Protein AF-A0A7C6HXI4-F1 (afdb_monomer_lite)

Sequence (244 aa):
MDKKDKKKSEYQKKTDNLLIALGIAALIIIPYISFKFAYTSDIYLLTFSQIAGRFGEQNRLIVWGISLLTFFGIVVMYVNALLKNKSKLLKVLLGLMVFLYLVTILVPFLPSFVRRISDIHNYSAYLAVVVTIVYLIIFIGSFYKYDKNLFWKAFVSLLLVIVIMVFLYLKWGTSSIWQAVFATVICIYLYFTMLLVIRSPYTDPEKTMRELIEQKEEHERKRKEYEAKTKEYYYKKKEEKEKK

Structure (mmCIF, N/CA/C/O backbone):
data_AF-A0A7C6HXI4-F1
#
_entry.id   AF-A0A7C6HXI4-F1
#
loop_
_atom_site.group_PDB
_atom_site.id
_atom_site.type_symbol
_atom_site.label_atom_id
_atom_site.label_alt_id
_atom_site.label_comp_id
_atom_site.label_asym_id
_atom_site.label_entity_id
_atom_site.label_seq_id
_atom_site.pdbx_PDB_ins_code
_atom_site.Cartn_x
_atom_site.Cartn_y
_atom_site.Cartn_z
_atom_site.occupancy
_atom_site.B_iso_or_equiv
_atom_site.auth_seq_id
_atom_site.auth_comp_id
_atom_site.auth_asym_id
_atom_site.auth_atom_id
_atom_site.pdbx_PDB_model_num
ATOM 1 N N . MET A 1 1 ? -42.237 -16.661 4.445 1.00 39.97 1 MET A N 1
ATOM 2 C CA . MET A 1 1 ? -40.848 -16.451 4.915 1.00 39.97 1 MET A CA 1
ATOM 3 C C . MET A 1 1 ? -40.383 -15.111 4.374 1.00 39.97 1 MET A C 1
ATOM 5 O O . MET A 1 1 ? -39.908 -15.033 3.251 1.00 39.97 1 MET A O 1
ATOM 9 N N . ASP A 1 2 ? -40.649 -14.051 5.129 1.00 38.28 2 ASP A N 1
ATOM 10 C CA . ASP A 1 2 ? -40.461 -12.672 4.683 1.00 38.28 2 ASP A CA 1
ATOM 11 C C . ASP A 1 2 ? -39.011 -12.244 4.961 1.00 38.28 2 ASP A C 1
ATOM 13 O O . ASP A 1 2 ? -38.627 -11.983 6.106 1.00 38.28 2 ASP A O 1
ATOM 17 N N . LYS A 1 3 ? -38.164 -12.268 3.923 1.00 45.25 3 LYS A N 1
ATOM 18 C CA . LYS A 1 3 ? -36.822 -11.674 3.968 1.00 45.25 3 LYS A CA 1
ATOM 19 C C . LYS A 1 3 ? -37.006 -10.157 3.982 1.00 45.25 3 LYS A C 1
ATOM 21 O O . LYS A 1 3 ? -36.881 -9.503 2.957 1.00 45.25 3 LYS A O 1
ATOM 26 N N . LYS A 1 4 ? -37.290 -9.600 5.162 1.00 45.66 4 LYS A N 1
ATOM 27 C CA . LYS A 1 4 ? -37.112 -8.168 5.410 1.00 45.66 4 LYS A CA 1
ATOM 28 C C . LYS A 1 4 ? -35.680 -7.813 5.030 1.00 45.66 4 LYS A C 1
ATOM 30 O O . LYS A 1 4 ? -34.743 -8.213 5.725 1.00 45.66 4 LYS A O 1
ATOM 35 N N . ASP A 1 5 ? -35.531 -7.057 3.948 1.00 47.25 5 ASP A N 1
ATOM 36 C CA . ASP A 1 5 ? -34.320 -6.319 3.623 1.00 47.25 5 ASP A CA 1
ATOM 37 C C . ASP A 1 5 ? -33.968 -5.444 4.828 1.00 47.25 5 ASP A C 1
ATOM 39 O O . ASP A 1 5 ? -34.474 -4.333 5.006 1.00 47.25 5 ASP A O 1
ATOM 43 N N . LYS A 1 6 ? -33.120 -5.966 5.723 1.00 56.28 6 LYS A N 1
ATOM 44 C CA . LYS A 1 6 ? -32.490 -5.154 6.760 1.00 56.28 6 LYS A CA 1
ATOM 45 C C . LYS A 1 6 ? -31.687 -4.094 6.021 1.00 56.28 6 LYS A C 1
ATOM 47 O O . LYS A 1 6 ? -30.624 -4.379 5.473 1.00 56.28 6 LYS A O 1
ATOM 52 N N . LYS A 1 7 ? -32.225 -2.875 5.981 1.00 66.88 7 LYS A N 1
ATOM 53 C CA . LYS A 1 7 ? -31.556 -1.692 5.445 1.00 66.88 7 LYS A CA 1
ATOM 54 C C . LYS A 1 7 ? -30.162 -1.628 6.073 1.00 66.88 7 LYS A C 1
ATOM 56 O O . LYS A 1 7 ? -30.047 -1.415 7.277 1.00 66.88 7 LYS A O 1
ATOM 61 N N . LYS A 1 8 ? -29.124 -1.874 5.263 1.00 76.50 8 LYS A N 1
ATOM 62 C CA . LYS A 1 8 ? -27.722 -1.826 5.707 1.00 76.50 8 LYS A CA 1
ATOM 63 C C . LYS A 1 8 ? -27.459 -0.507 6.429 1.00 76.50 8 LYS A C 1
ATOM 65 O O . LYS A 1 8 ? -27.918 0.543 5.956 1.00 76.50 8 LYS A O 1
ATOM 70 N N . SER A 1 9 ? -26.715 -0.566 7.532 1.00 86.94 9 SER A N 1
ATOM 71 C CA . SER A 1 9 ? -26.298 0.637 8.252 1.00 86.94 9 SER A CA 1
ATOM 72 C C . SER A 1 9 ? -25.443 1.534 7.350 1.00 86.94 9 SER A C 1
ATOM 74 O O . SER A 1 9 ? -24.860 1.085 6.357 1.00 86.94 9 SER A O 1
ATOM 76 N N . GLU A 1 10 ? -25.370 2.826 7.669 1.00 89.00 10 GLU A N 1
ATOM 77 C CA . GLU A 1 10 ? -24.534 3.764 6.911 1.00 89.00 10 GLU A CA 1
ATOM 78 C C . GLU A 1 10 ? -23.054 3.345 6.931 1.00 89.00 10 GLU A C 1
ATOM 80 O O . GLU A 1 10 ? -22.378 3.398 5.903 1.00 89.00 10 GLU A O 1
ATOM 85 N N . TYR A 1 11 ? -22.573 2.857 8.076 1.00 88.50 11 TYR A N 1
ATOM 86 C CA . TYR A 1 11 ? -21.204 2.372 8.254 1.00 88.50 11 TYR A CA 1
ATOM 87 C C . TYR A 1 11 ? -20.910 1.160 7.377 1.00 88.50 11 TYR A C 1
ATOM 89 O O . TYR A 1 11 ? -19.879 1.125 6.706 1.00 88.50 11 TYR A O 1
ATOM 97 N N . GLN A 1 12 ? -21.844 0.211 7.299 1.00 88.88 12 GLN A N 1
ATOM 98 C CA . GLN A 1 12 ? -21.697 -0.953 6.437 1.00 88.88 12 GLN A CA 1
ATOM 99 C C . GLN A 1 12 ? -21.657 -0.561 4.954 1.00 88.88 12 GLN A C 1
ATOM 101 O O . GLN A 1 12 ? -20.820 -1.068 4.212 1.00 88.88 12 GLN A O 1
ATOM 106 N N . LYS A 1 13 ? -22.481 0.406 4.522 1.00 90.44 13 LYS A N 1
ATOM 107 C CA . LYS A 1 13 ? -22.416 0.942 3.149 1.00 90.44 13 LYS A CA 1
ATOM 108 C C . LYS A 1 13 ? -21.077 1.618 2.852 1.00 90.44 13 LYS A C 1
ATOM 110 O O . LYS A 1 13 ? -20.531 1.431 1.768 1.00 90.44 13 LYS A O 1
ATOM 115 N N . LYS A 1 14 ? -20.537 2.399 3.795 1.00 91.00 14 LYS A N 1
ATOM 116 C CA . LYS A 1 14 ? -19.218 3.037 3.643 1.00 91.00 14 LYS A CA 1
ATOM 117 C C . LYS A 1 14 ? -18.103 1.998 3.531 1.00 91.00 14 LYS A C 1
ATOM 119 O O . LYS A 1 14 ? -17.234 2.152 2.676 1.00 91.00 14 LYS A O 1
ATOM 124 N N . THR A 1 15 ? -18.157 0.935 4.332 1.00 91.12 15 THR A N 1
ATOM 125 C CA . THR A 1 15 ? -17.239 -0.204 4.211 1.00 91.12 15 THR A CA 1
ATOM 126 C C . THR A 1 15 ? -17.359 -0.863 2.842 1.00 91.12 15 THR A C 1
ATOM 128 O O . THR A 1 15 ? -16.355 -0.968 2.146 1.00 91.12 15 THR A O 1
ATOM 131 N N . ASP A 1 16 ? -18.566 -1.227 2.406 1.00 91.94 16 ASP A N 1
ATOM 132 C CA . ASP A 1 16 ? -18.787 -1.861 1.099 1.00 91.94 16 ASP A CA 1
ATOM 133 C C . ASP A 1 16 ? -18.243 -0.995 -0.053 1.00 91.94 16 ASP A C 1
ATOM 135 O O . ASP A 1 16 ? -17.517 -1.488 -0.917 1.00 91.94 16 ASP A O 1
ATOM 139 N N . ASN A 1 17 ? -18.514 0.313 -0.029 1.00 94.25 17 ASN A N 1
ATOM 140 C CA . ASN A 1 17 ? -18.013 1.253 -1.032 1.00 94.25 17 ASN A CA 1
ATOM 141 C C . ASN A 1 17 ? -16.480 1.333 -1.042 1.00 94.25 17 ASN A C 1
ATOM 143 O O . ASN A 1 17 ? -15.879 1.361 -2.116 1.00 94.25 17 ASN A O 1
ATOM 147 N N . LEU A 1 18 ? -15.840 1.342 0.134 1.00 93.75 18 LEU A N 1
ATOM 148 C CA . LEU A 1 18 ? -14.382 1.306 0.240 1.00 93.75 18 LEU A CA 1
ATOM 149 C C . LEU A 1 18 ? -13.819 0.015 -0.373 1.00 93.75 18 LEU A C 1
ATOM 151 O O . LEU A 1 18 ? -12.856 0.072 -1.135 1.00 93.75 18 LEU A O 1
ATOM 155 N N . LEU A 1 19 ? -14.430 -1.139 -0.093 1.00 95.25 19 LEU A N 1
ATOM 156 C CA . LEU A 1 19 ? -13.990 -2.427 -0.641 1.00 95.25 19 LEU A CA 1
ATOM 157 C C . LEU A 1 19 ? -14.150 -2.507 -2.157 1.00 95.25 19 LEU A C 1
ATOM 159 O O . LEU A 1 19 ? -13.283 -3.072 -2.826 1.00 95.25 19 LEU A O 1
ATOM 163 N N . ILE A 1 20 ? -15.224 -1.934 -2.700 1.00 96.62 20 ILE A N 1
ATOM 164 C CA . ILE A 1 20 ? -15.437 -1.843 -4.148 1.00 96.62 20 ILE A CA 1
ATOM 165 C C . ILE A 1 20 ? -14.384 -0.925 -4.772 1.00 96.62 20 ILE A C 1
ATOM 167 O O . ILE A 1 20 ? -13.728 -1.321 -5.733 1.00 96.62 20 ILE A O 1
ATOM 171 N N . ALA A 1 21 ? -14.164 0.264 -4.205 1.00 97.06 21 ALA A N 1
ATOM 172 C CA . ALA A 1 21 ? -13.176 1.214 -4.712 1.00 97.06 21 ALA A CA 1
ATOM 173 C C . ALA A 1 21 ? -11.755 0.628 -4.699 1.00 97.06 21 ALA A C 1
ATOM 175 O O . ALA A 1 21 ? -11.038 0.716 -5.696 1.00 97.06 21 ALA A O 1
ATOM 176 N N . LEU A 1 22 ? -11.364 -0.031 -3.603 1.00 97.50 22 LEU A N 1
ATOM 177 C CA . LEU A 1 22 ? -10.070 -0.708 -3.494 1.00 97.50 22 LEU A CA 1
ATOM 178 C C . LEU A 1 22 ? -9.970 -1.914 -4.435 1.00 97.50 22 LEU A C 1
ATOM 180 O O . LEU A 1 22 ? -8.907 -2.144 -5.005 1.00 97.50 22 LEU A O 1
ATOM 184 N N . GLY A 1 23 ? -11.065 -2.646 -4.653 1.00 97.19 23 GLY A N 1
ATOM 185 C CA . GLY A 1 23 ? -11.110 -3.742 -5.621 1.00 97.19 23 GLY A CA 1
ATOM 186 C C . GLY A 1 23 ? -10.888 -3.256 -7.051 1.00 97.19 23 GLY A C 1
ATOM 187 O O . GLY A 1 23 ? -10.033 -3.790 -7.754 1.00 97.19 23 GLY A O 1
ATOM 188 N N . ILE A 1 24 ? -11.584 -2.191 -7.459 1.00 97.75 24 ILE A N 1
ATOM 189 C CA . ILE A 1 24 ? -11.395 -1.543 -8.767 1.00 97.75 24 ILE A CA 1
ATOM 190 C C . ILE A 1 24 ? -9.956 -1.029 -8.905 1.00 97.75 24 ILE A C 1
ATOM 192 O O . ILE A 1 24 ? -9.322 -1.230 -9.942 1.00 97.75 24 ILE A O 1
ATOM 196 N N . ALA A 1 25 ? -9.413 -0.404 -7.858 1.00 97.00 25 ALA A N 1
ATOM 197 C CA . ALA A 1 25 ? -8.042 0.085 -7.872 1.00 97.00 25 ALA A CA 1
ATOM 198 C C . ALA A 1 25 ? -7.022 -1.050 -8.070 1.00 97.00 25 ALA A C 1
ATOM 200 O O . ALA A 1 25 ? -6.149 -0.940 -8.932 1.00 97.00 25 ALA A O 1
ATOM 201 N N . ALA A 1 26 ? -7.157 -2.147 -7.319 1.00 97.25 26 ALA A N 1
ATOM 202 C CA . ALA A 1 26 ? -6.231 -3.278 -7.345 1.00 97.25 26 ALA A CA 1
ATOM 203 C C . ALA A 1 26 ? -6.318 -4.118 -8.625 1.00 97.25 26 ALA A C 1
ATOM 205 O O . ALA A 1 26 ? -5.293 -4.585 -9.115 1.00 97.25 26 ALA A O 1
ATOM 206 N N . LEU A 1 27 ? -7.531 -4.336 -9.142 1.00 97.25 27 LEU A N 1
ATOM 207 C CA . LEU A 1 27 ? -7.787 -5.272 -10.242 1.00 97.25 27 LEU A CA 1
ATOM 208 C C . LEU A 1 27 ? -7.814 -4.598 -11.615 1.00 97.25 27 LEU A C 1
ATOM 210 O O . LEU A 1 27 ? -7.575 -5.268 -12.615 1.00 97.25 27 LEU A O 1
ATOM 214 N N . ILE A 1 28 ? -8.110 -3.296 -11.674 1.00 97.00 28 ILE A N 1
ATOM 215 C CA . ILE A 1 28 ? -8.313 -2.580 -12.939 1.00 97.00 28 ILE A CA 1
ATOM 216 C C . ILE A 1 28 ? -7.336 -1.416 -13.056 1.00 97.00 28 ILE A C 1
ATOM 218 O O . ILE A 1 28 ? -6.500 -1.419 -13.955 1.00 97.00 28 ILE A O 1
ATOM 222 N N . ILE A 1 29 ? -7.408 -0.432 -12.151 1.00 96.56 29 ILE A N 1
ATOM 223 C CA . ILE A 1 29 ? -6.689 0.840 -12.327 1.00 96.56 29 ILE A CA 1
ATOM 224 C C . ILE A 1 29 ? -5.177 0.627 -12.290 1.00 96.56 29 ILE A C 1
ATOM 226 O O . ILE A 1 29 ? -4.507 0.972 -13.259 1.00 96.56 29 ILE A O 1
ATOM 230 N N . ILE A 1 30 ? -4.639 0.060 -11.203 1.00 96.69 30 ILE A N 1
ATOM 231 C CA . ILE A 1 30 ? -3.190 -0.114 -11.019 1.00 96.69 30 ILE A CA 1
ATOM 232 C C . ILE A 1 30 ? -2.594 -1.034 -12.091 1.00 96.69 30 ILE A C 1
ATOM 234 O O . ILE A 1 30 ? -1.586 -0.640 -12.686 1.00 96.69 30 ILE A O 1
ATOM 238 N N . PRO A 1 31 ? -3.194 -2.197 -12.412 1.00 97.06 31 PRO A N 1
ATOM 239 C CA . PRO A 1 31 ? -2.714 -3.023 -13.515 1.00 97.06 31 PRO A CA 1
ATOM 240 C C . PRO A 1 31 ? -2.728 -2.265 -14.844 1.00 97.06 31 PRO A C 1
ATOM 242 O O . PRO A 1 31 ? -1.704 -2.209 -15.524 1.00 97.06 31 PRO A O 1
ATOM 245 N N . TYR A 1 32 ? -3.836 -1.598 -15.184 1.00 96.88 32 TYR A N 1
ATOM 246 C CA . TYR A 1 32 ? -3.954 -0.843 -16.432 1.00 96.88 32 TYR A CA 1
ATOM 247 C C . TYR A 1 32 ? -2.873 0.233 -16.559 1.00 96.88 32 T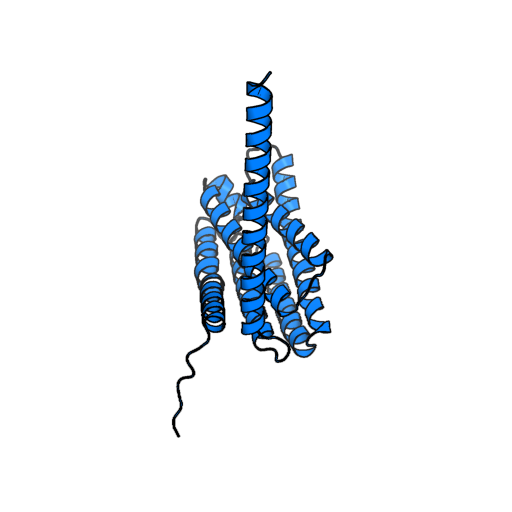YR A C 1
ATOM 249 O O . TYR A 1 32 ? -2.157 0.257 -17.560 1.00 96.88 32 TYR A O 1
ATOM 257 N N . ILE A 1 33 ? -2.703 1.097 -15.551 1.00 95.69 33 ILE A N 1
ATOM 258 C CA . ILE A 1 33 ? -1.690 2.160 -15.616 1.00 95.69 33 ILE A CA 1
ATOM 259 C C . ILE A 1 33 ? -0.266 1.591 -15.618 1.00 95.69 33 ILE A C 1
ATOM 261 O O . ILE A 1 33 ? 0.593 2.152 -16.291 1.00 95.69 33 ILE A O 1
ATOM 265 N N . SER A 1 34 ? -0.021 0.468 -14.932 1.00 96.50 34 SER A N 1
ATOM 266 C CA . SER A 1 34 ? 1.298 -0.176 -14.878 1.00 96.50 34 SER A CA 1
ATOM 267 C C . SER A 1 34 ? 1.687 -0.771 -16.229 1.00 96.50 34 SER A C 1
ATOM 269 O O . SER A 1 34 ? 2.752 -0.460 -16.756 1.00 96.50 34 SER A O 1
ATOM 271 N N . PHE A 1 35 ? 0.811 -1.578 -16.832 1.00 96.44 35 PHE A N 1
ATOM 272 C CA . PHE A 1 35 ? 1.080 -2.176 -18.140 1.00 96.44 35 PHE A CA 1
ATOM 273 C C . PHE A 1 35 ? 1.095 -1.124 -19.247 1.00 96.44 35 PHE A C 1
ATOM 275 O O . PHE A 1 35 ? 2.006 -1.126 -20.070 1.00 96.44 35 PHE A O 1
ATOM 282 N N . LYS A 1 36 ? 0.164 -0.161 -19.232 1.00 94.94 36 LYS A N 1
ATOM 283 C CA . LYS A 1 36 ? 0.187 0.964 -20.178 1.00 94.94 36 LYS A CA 1
ATOM 284 C C . LYS A 1 36 ? 1.493 1.755 -20.086 1.00 94.94 36 LYS A C 1
ATOM 286 O O . LYS A 1 36 ? 1.964 2.270 -21.096 1.00 94.94 36 LYS A O 1
ATOM 291 N N . PHE A 1 37 ? 2.066 1.895 -18.890 1.00 93.75 37 PHE A N 1
ATOM 292 C CA . PHE A 1 37 ? 3.362 2.542 -18.725 1.00 93.75 37 PHE A CA 1
ATOM 293 C C . PHE A 1 37 ? 4.506 1.678 -19.262 1.00 93.75 37 PHE A C 1
ATOM 295 O O . PHE A 1 37 ? 5.303 2.187 -20.047 1.00 93.75 37 PHE A O 1
ATOM 302 N N . ALA A 1 38 ? 4.519 0.377 -18.949 1.00 93.62 38 ALA A N 1
ATOM 303 C CA . ALA A 1 38 ? 5.505 -0.574 -19.466 1.00 93.62 38 ALA A CA 1
ATOM 304 C C . ALA A 1 38 ? 5.585 -0.557 -20.998 1.00 93.62 38 ALA A C 1
ATOM 306 O O . ALA A 1 38 ? 6.662 -0.351 -21.551 1.00 93.62 38 ALA A O 1
ATOM 307 N N . TYR A 1 39 ? 4.440 -0.664 -21.680 1.00 92.81 39 TYR A N 1
ATOM 308 C CA . TYR A 1 39 ? 4.352 -0.711 -23.146 1.00 92.81 39 TYR A CA 1
ATOM 309 C C . TYR A 1 39 ? 4.745 0.591 -23.864 1.00 92.81 39 TYR A C 1
ATOM 311 O O . TYR A 1 39 ? 4.691 0.651 -25.088 1.00 92.81 39 TYR A O 1
ATOM 319 N N . THR A 1 40 ? 5.158 1.635 -23.138 1.00 89.88 40 THR A N 1
ATOM 320 C CA . THR A 1 40 ? 5.701 2.861 -23.752 1.00 89.88 40 THR A CA 1
ATOM 321 C C . THR A 1 40 ? 7.075 2.612 -24.397 1.00 89.88 40 THR A C 1
ATOM 323 O O . THR A 1 40 ? 7.519 3.407 -25.218 1.00 89.88 40 THR A O 1
ATOM 326 N N . SER A 1 41 ? 7.763 1.521 -24.042 1.00 89.19 41 SER A N 1
ATOM 327 C CA . SER A 1 41 ? 9.076 1.167 -24.597 1.00 89.19 41 SER A CA 1
ATOM 328 C C . SER A 1 41 ? 9.293 -0.353 -24.622 1.00 89.19 41 SER A C 1
ATOM 330 O O . SER A 1 41 ? 8.355 -1.112 -24.382 1.00 89.19 41 SER A O 1
ATOM 332 N N . ASP A 1 42 ? 10.529 -0.801 -24.871 1.00 89.25 42 ASP A N 1
ATOM 333 C CA . ASP A 1 42 ? 10.900 -2.208 -24.710 1.00 89.25 42 ASP A CA 1
ATOM 334 C C . ASP A 1 42 ? 10.695 -2.668 -23.256 1.00 89.25 42 ASP A C 1
ATOM 336 O O . ASP A 1 42 ? 11.430 -2.285 -22.334 1.00 89.25 42 ASP A O 1
ATOM 340 N N . ILE A 1 43 ? 9.678 -3.514 -23.079 1.00 92.88 43 ILE A N 1
ATOM 341 C CA . ILE A 1 43 ? 9.204 -3.960 -21.772 1.00 92.88 43 ILE A CA 1
ATOM 342 C C . ILE A 1 43 ? 10.216 -4.836 -21.023 1.00 92.88 43 ILE A C 1
ATOM 344 O O . ILE A 1 43 ? 10.120 -4.968 -19.801 1.00 92.88 43 ILE A O 1
ATOM 348 N N . TYR A 1 44 ? 11.171 -5.441 -21.735 1.00 93.44 44 TYR A N 1
ATOM 349 C CA . TYR A 1 44 ? 12.143 -6.384 -21.180 1.00 93.44 44 TYR A CA 1
ATOM 350 C C . TYR A 1 44 ? 13.486 -5.731 -20.859 1.00 93.44 44 TYR A C 1
ATOM 352 O O . TYR A 1 44 ? 14.245 -6.282 -20.065 1.00 93.44 44 TYR A O 1
ATOM 360 N N . LEU A 1 45 ? 13.780 -4.567 -21.446 1.00 88.88 45 LEU A N 1
ATOM 361 C CA . LEU A 1 45 ? 15.090 -3.921 -21.324 1.00 88.88 45 LEU A CA 1
ATOM 362 C C . LEU A 1 45 ? 15.100 -2.710 -20.393 1.00 88.88 45 LEU A C 1
ATOM 364 O O . LEU A 1 45 ? 16.100 -2.476 -19.716 1.00 88.88 45 LEU A O 1
ATOM 368 N N . LEU A 1 46 ? 14.025 -1.915 -20.375 1.00 90.75 46 LEU A N 1
ATOM 369 C CA . LEU A 1 46 ? 14.010 -0.637 -19.660 1.00 90.75 46 LEU A CA 1
ATOM 370 C C . LEU A 1 46 ? 13.151 -0.691 -18.408 1.00 90.75 46 LEU A C 1
ATOM 372 O O . LEU A 1 46 ? 12.074 -1.280 -18.414 1.00 90.75 46 LEU A O 1
ATOM 376 N N . THR A 1 47 ? 13.604 -0.015 -17.354 1.00 91.81 47 THR A N 1
ATOM 377 C CA . THR A 1 47 ? 12.825 0.209 -16.130 1.00 91.81 47 THR A CA 1
ATOM 378 C C . THR A 1 47 ? 11.856 1.385 -16.306 1.00 91.81 47 THR A C 1
ATOM 380 O O . THR A 1 47 ? 12.084 2.287 -17.107 1.00 91.81 47 THR A O 1
ATOM 383 N N . PHE A 1 48 ? 10.809 1.463 -15.490 1.00 92.62 48 PHE A N 1
ATOM 384 C CA . PHE A 1 48 ? 9.891 2.602 -15.385 1.00 92.62 48 PHE A CA 1
ATOM 385 C C . PHE A 1 48 ? 10.603 3.942 -15.177 1.00 92.62 48 PHE A C 1
ATOM 387 O O . PHE A 1 48 ? 10.241 4.939 -15.799 1.00 92.62 48 PHE A O 1
ATOM 394 N N . SER A 1 49 ? 11.644 3.977 -14.342 1.00 89.56 49 SER A N 1
ATOM 395 C CA . SER A 1 49 ? 12.412 5.204 -14.118 1.00 89.56 49 SER A CA 1
ATOM 396 C C . SER A 1 49 ? 13.263 5.580 -15.332 1.00 89.56 49 SER A C 1
ATOM 398 O O . SER A 1 49 ? 13.424 6.764 -15.610 1.00 89.56 49 SER A O 1
ATOM 400 N N . GLN A 1 50 ? 13.788 4.592 -16.066 1.00 88.88 50 GLN A N 1
ATOM 401 C CA . GLN A 1 50 ? 14.501 4.822 -17.326 1.00 88.88 50 GLN A CA 1
ATOM 402 C C . GLN A 1 50 ? 13.551 5.279 -18.435 1.00 88.88 50 GLN A C 1
ATOM 404 O O . GLN A 1 50 ? 13.918 6.161 -19.204 1.00 88.88 50 GLN A O 1
ATOM 409 N N . ILE A 1 51 ? 12.335 4.729 -18.496 1.00 90.31 51 ILE A N 1
ATOM 410 C CA . ILE A 1 51 ? 11.291 5.172 -19.427 1.00 90.31 51 ILE A CA 1
ATOM 411 C C . ILE A 1 51 ? 10.969 6.645 -19.171 1.00 90.31 51 ILE A C 1
ATOM 413 O O . ILE A 1 51 ? 11.038 7.464 -20.084 1.00 90.31 51 ILE A O 1
ATOM 417 N N . ALA A 1 52 ? 10.702 7.000 -17.914 1.00 89.75 52 ALA A N 1
ATOM 418 C CA . ALA A 1 52 ? 10.430 8.377 -17.520 1.00 89.75 52 ALA A CA 1
ATOM 419 C C . ALA A 1 52 ? 11.573 9.334 -17.880 1.00 89.75 52 ALA A C 1
ATOM 421 O O . ALA A 1 52 ? 11.328 10.380 -18.475 1.00 89.75 52 ALA A O 1
ATOM 422 N N . GLY A 1 53 ? 12.815 8.969 -17.548 1.00 84.69 53 GLY A N 1
ATOM 423 C CA . GLY A 1 53 ? 13.975 9.828 -17.779 1.00 84.69 53 GLY A CA 1
ATOM 424 C C . GLY A 1 53 ? 14.383 9.956 -19.249 1.00 84.69 53 GLY A C 1
ATOM 425 O O . GLY A 1 53 ? 14.873 11.008 -19.645 1.00 84.69 53 GLY A O 1
ATOM 426 N N . ARG A 1 54 ? 14.182 8.915 -20.070 1.00 86.12 54 ARG A N 1
ATOM 427 C CA . ARG A 1 54 ? 14.576 8.918 -21.493 1.00 86.12 54 ARG A CA 1
ATOM 428 C C . ARG A 1 54 ? 13.499 9.467 -22.423 1.00 86.12 54 ARG A C 1
ATOM 430 O O . ARG A 1 54 ? 13.841 10.117 -23.402 1.00 86.12 54 ARG A O 1
ATOM 437 N N . PHE A 1 55 ? 12.227 9.203 -22.129 1.00 87.56 55 PHE A N 1
ATOM 438 C CA . PHE A 1 55 ? 11.103 9.579 -22.995 1.00 87.56 55 PHE A CA 1
ATOM 439 C C . PHE A 1 55 ? 10.292 10.767 -22.457 1.00 87.56 55 PHE A C 1
ATOM 441 O O . PHE A 1 55 ? 9.260 11.105 -23.024 1.00 87.56 55 PHE A O 1
ATOM 448 N N . GLY A 1 56 ? 10.735 11.411 -21.370 1.00 85.25 56 GLY A N 1
ATOM 449 C CA . GLY A 1 56 ? 10.051 12.577 -20.797 1.00 85.25 56 GLY A CA 1
ATOM 450 C C . GLY A 1 56 ? 8.746 12.242 -20.066 1.00 85.25 56 GLY A C 1
ATOM 451 O O . GLY A 1 56 ? 7.919 13.117 -19.827 1.00 85.25 56 GLY A O 1
ATOM 452 N N . GLU A 1 57 ? 8.554 10.984 -19.671 1.00 89.12 57 GLU A N 1
ATOM 453 C CA . GLU A 1 57 ? 7.293 10.474 -19.119 1.00 89.12 57 GLU A CA 1
ATOM 454 C C . GLU A 1 57 ? 7.213 10.558 -17.581 1.00 89.12 57 GLU A C 1
ATOM 456 O O . GLU A 1 57 ? 6.576 9.743 -16.904 1.00 89.12 57 GLU A O 1
ATOM 461 N N . GLN A 1 58 ? 7.876 11.559 -17.000 1.00 89.50 58 GLN A N 1
ATOM 462 C CA . GLN A 1 58 ? 8.010 11.728 -15.550 1.00 89.50 58 GLN A CA 1
ATOM 463 C C . GLN A 1 58 ? 6.659 11.918 -14.850 1.00 89.50 58 GLN A C 1
ATOM 465 O O . GLN A 1 58 ? 6.419 11.323 -13.801 1.00 89.50 58 GLN A O 1
ATOM 470 N N . ASN A 1 59 ? 5.729 12.650 -15.467 1.00 90.50 59 ASN A N 1
ATOM 471 C CA . ASN A 1 59 ? 4.384 12.830 -14.919 1.00 90.50 59 ASN A CA 1
ATOM 472 C C . ASN A 1 59 ? 3.631 11.495 -14.796 1.00 90.50 59 ASN A C 1
ATOM 474 O O . ASN A 1 59 ? 2.971 11.251 -13.786 1.00 90.50 59 ASN A O 1
ATOM 478 N N . ARG A 1 60 ? 3.763 10.596 -15.783 1.00 91.75 60 ARG A N 1
ATOM 479 C CA . ARG A 1 60 ? 3.129 9.268 -15.740 1.00 91.75 60 ARG A CA 1
ATOM 480 C C . ARG A 1 60 ? 3.751 8.385 -14.660 1.00 91.75 60 ARG A C 1
ATOM 482 O O . ARG A 1 60 ? 3.005 7.701 -13.961 1.00 91.75 60 ARG A O 1
ATOM 489 N N . LEU A 1 61 ? 5.073 8.445 -14.476 1.00 93.38 61 LEU A N 1
ATOM 490 C CA . LEU A 1 61 ? 5.763 7.743 -13.387 1.00 93.38 61 LEU A CA 1
ATOM 491 C C . LEU A 1 61 ? 5.283 8.218 -12.010 1.00 93.38 61 LEU A C 1
ATOM 493 O O . LEU A 1 61 ? 5.001 7.392 -11.143 1.00 93.38 61 LEU A O 1
ATOM 497 N N . ILE A 1 62 ? 5.152 9.533 -11.821 1.00 93.38 62 ILE A N 1
ATOM 498 C CA . ILE A 1 62 ? 4.670 10.125 -10.568 1.00 93.38 62 ILE A CA 1
ATOM 499 C C . ILE A 1 62 ? 3.230 9.686 -10.290 1.00 93.38 62 ILE A C 1
ATOM 501 O O . ILE A 1 62 ? 2.940 9.209 -9.194 1.00 93.38 62 ILE A O 1
ATOM 505 N N . VAL A 1 63 ? 2.336 9.780 -11.280 1.00 93.56 63 VAL A N 1
ATOM 506 C CA . VAL A 1 63 ? 0.937 9.340 -11.137 1.00 93.56 63 VAL A CA 1
ATOM 507 C C . VAL A 1 63 ? 0.861 7.851 -10.800 1.00 93.56 63 VAL A C 1
ATOM 509 O O . VAL A 1 63 ? 0.129 7.473 -9.882 1.00 93.56 63 VAL A O 1
ATOM 512 N N . TRP A 1 64 ? 1.634 7.008 -11.491 1.00 95.44 64 TRP A N 1
ATOM 513 C CA . TRP A 1 64 ? 1.721 5.576 -11.201 1.00 95.44 64 TRP A CA 1
ATOM 514 C C . TRP A 1 64 ? 2.187 5.314 -9.763 1.00 95.44 64 TRP A C 1
ATOM 516 O O . TRP A 1 64 ? 1.513 4.605 -9.012 1.00 95.44 64 TRP A O 1
ATOM 526 N N . GLY A 1 65 ? 3.290 5.941 -9.354 1.00 94.50 65 GLY A N 1
ATOM 527 C CA . GLY A 1 65 ? 3.886 5.760 -8.034 1.00 94.50 65 GLY A CA 1
ATOM 528 C C . GLY A 1 65 ? 2.982 6.226 -6.898 1.00 94.50 65 GLY A C 1
ATOM 529 O O . GLY A 1 65 ? 2.771 5.492 -5.934 1.00 94.50 65 GLY A O 1
ATOM 530 N N . ILE A 1 66 ? 2.388 7.416 -7.025 1.00 94.62 66 ILE A N 1
ATOM 531 C CA . ILE A 1 66 ? 1.448 7.953 -6.030 1.00 94.62 66 ILE A CA 1
ATOM 532 C C . ILE A 1 66 ? 0.209 7.062 -5.925 1.00 94.62 66 ILE A C 1
ATOM 534 O O . ILE A 1 66 ? -0.247 6.796 -4.812 1.00 94.62 66 ILE A O 1
ATOM 538 N N . SER A 1 67 ? -0.317 6.569 -7.050 1.00 95.50 67 SER A N 1
ATOM 539 C CA . SER A 1 67 ? -1.477 5.667 -7.055 1.00 95.50 67 SER A CA 1
ATOM 540 C C . SER A 1 67 ? -1.173 4.367 -6.310 1.00 95.50 67 SER A C 1
ATOM 542 O O . SER A 1 67 ? -1.951 3.952 -5.449 1.00 95.50 67 SER A O 1
ATOM 544 N N . LEU A 1 68 ? -0.010 3.764 -6.584 1.00 95.75 68 LEU A N 1
ATOM 545 C CA . LEU A 1 68 ? 0.455 2.546 -5.921 1.00 95.75 68 LEU A CA 1
ATOM 546 C C . LEU A 1 68 ? 0.634 2.752 -4.409 1.00 95.75 68 LEU A C 1
ATOM 548 O O . LEU A 1 68 ? 0.106 1.976 -3.610 1.00 95.75 68 LEU A O 1
ATOM 552 N N . LEU A 1 69 ? 1.336 3.816 -4.008 1.00 95.81 69 LEU A N 1
ATOM 553 C CA . LEU A 1 69 ? 1.605 4.123 -2.600 1.00 95.81 69 LEU A CA 1
ATOM 554 C C . LEU A 1 69 ? 0.333 4.467 -1.825 1.00 95.81 69 LEU A C 1
ATOM 556 O O . LEU A 1 69 ? 0.175 4.042 -0.681 1.00 95.81 69 LEU A O 1
ATOM 560 N N . THR A 1 70 ? -0.586 5.199 -2.452 1.00 95.81 70 THR A N 1
ATOM 561 C CA . THR A 1 70 ? -1.873 5.566 -1.850 1.00 95.81 70 THR A CA 1
ATOM 562 C C . THR A 1 70 ? -2.727 4.327 -1.623 1.00 95.81 70 THR A C 1
ATOM 564 O O . THR A 1 70 ? -3.236 4.130 -0.520 1.00 95.81 70 THR A O 1
ATOM 567 N N . PHE A 1 71 ? -2.835 3.451 -2.626 1.00 96.88 71 PHE A N 1
ATOM 568 C CA . PHE A 1 71 ? -3.533 2.177 -2.481 1.00 96.88 71 PHE A CA 1
ATOM 569 C C . PHE A 1 71 ? -2.935 1.337 -1.348 1.00 96.88 71 PHE A C 1
ATOM 571 O O . PHE A 1 71 ? -3.661 0.903 -0.451 1.00 96.88 71 PHE A O 1
ATOM 578 N N . PHE A 1 72 ? -1.612 1.150 -1.359 1.00 95.62 72 PHE A N 1
ATOM 579 C CA . PHE A 1 72 ? -0.907 0.376 -0.342 1.00 95.62 72 PHE A CA 1
ATOM 580 C C . PHE A 1 72 ? -1.165 0.946 1.058 1.00 95.62 72 PHE A C 1
ATOM 582 O O . PHE A 1 72 ? -1.528 0.211 1.979 1.00 95.62 72 PHE A O 1
ATOM 589 N N . GLY A 1 73 ? -1.025 2.266 1.207 1.00 95.25 73 GLY A N 1
ATOM 590 C CA . GLY A 1 73 ? -1.260 2.978 2.456 1.00 95.25 73 GLY A CA 1
ATOM 591 C C . GLY A 1 73 ? -2.679 2.776 2.980 1.00 95.25 73 GLY A C 1
ATOM 592 O O . GLY A 1 73 ? -2.838 2.367 4.128 1.00 95.25 73 GLY A O 1
ATOM 593 N N . ILE A 1 74 ? -3.703 2.984 2.144 1.00 95.94 74 ILE A N 1
ATOM 594 C CA . ILE A 1 74 ? -5.108 2.824 2.548 1.00 95.94 74 ILE A CA 1
ATOM 595 C C . ILE A 1 74 ? -5.383 1.389 3.007 1.00 95.94 74 ILE A C 1
ATOM 597 O O . ILE A 1 74 ? -5.920 1.201 4.100 1.00 95.94 74 ILE A O 1
ATOM 601 N N . VAL A 1 75 ? -4.992 0.383 2.214 1.00 97.06 75 VAL A N 1
ATOM 602 C CA . VAL A 1 75 ? -5.251 -1.028 2.547 1.00 97.06 75 VAL A CA 1
ATOM 603 C C . VAL A 1 75 ? -4.590 -1.400 3.866 1.00 97.06 75 VAL A C 1
ATOM 605 O O . VAL A 1 75 ? -5.236 -1.957 4.754 1.00 97.06 75 VAL A O 1
ATOM 608 N N . VAL A 1 76 ? -3.311 -1.068 4.033 1.00 95.81 76 VAL A N 1
ATOM 609 C CA . VAL A 1 76 ? -2.580 -1.481 5.229 1.00 95.81 76 VAL A CA 1
ATOM 610 C C . VAL A 1 76 ? -3.018 -0.697 6.467 1.00 95.81 76 VAL A C 1
ATOM 612 O O . VAL A 1 76 ? -3.118 -1.273 7.554 1.00 95.81 76 VAL A O 1
ATOM 615 N N . MET A 1 77 ? -3.332 0.593 6.337 1.00 94.38 77 MET A N 1
ATOM 616 C CA . MET A 1 77 ? -3.920 1.363 7.437 1.00 94.38 77 MET A CA 1
ATOM 617 C C . MET A 1 77 ? -5.266 0.775 7.862 1.00 94.38 77 MET A C 1
ATOM 619 O O . MET A 1 77 ? -5.495 0.599 9.058 1.00 94.38 77 MET A O 1
ATOM 623 N N . TYR A 1 78 ? -6.121 0.417 6.902 1.00 95.44 78 TYR A N 1
ATOM 624 C CA . TYR A 1 78 ? -7.428 -0.165 7.185 1.00 95.44 78 TYR A CA 1
ATOM 625 C C . TYR A 1 78 ? -7.318 -1.547 7.845 1.00 95.44 78 TYR A C 1
ATOM 627 O O . TYR A 1 78 ? -7.947 -1.787 8.873 1.00 95.44 78 TYR A O 1
ATOM 635 N N . VAL A 1 79 ? -6.450 -2.431 7.342 1.00 96.06 79 VAL A N 1
ATOM 636 C CA . VAL A 1 79 ? -6.204 -3.745 7.963 1.00 96.06 79 VAL A CA 1
ATOM 637 C C . VAL A 1 79 ? -5.614 -3.609 9.367 1.00 96.06 79 VAL A C 1
ATOM 639 O O . VAL A 1 79 ? -6.049 -4.302 10.285 1.00 96.06 79 VAL A O 1
ATOM 642 N N . ASN A 1 80 ? -4.667 -2.692 9.584 1.00 94.69 80 ASN A N 1
ATOM 643 C CA . ASN A 1 80 ? -4.155 -2.440 10.932 1.00 94.69 80 ASN A CA 1
ATOM 644 C C . ASN A 1 80 ? -5.240 -1.889 11.868 1.00 94.69 80 ASN A C 1
ATOM 646 O O . ASN A 1 80 ? -5.225 -2.224 13.051 1.00 94.69 80 ASN A O 1
ATOM 650 N N . ALA A 1 81 ? -6.184 -1.086 11.366 1.00 93.38 81 ALA A N 1
ATOM 651 C CA . ALA A 1 81 ? -7.328 -0.623 12.148 1.00 93.38 81 ALA A CA 1
ATOM 652 C C . ALA A 1 81 ? -8.267 -1.782 12.523 1.00 93.38 81 ALA A C 1
ATOM 654 O O . ALA A 1 81 ? -8.617 -1.907 13.697 1.00 93.38 81 ALA A O 1
ATOM 655 N N . LEU A 1 82 ? -8.589 -2.673 11.575 1.00 93.44 82 LEU A N 1
ATOM 656 C CA . LEU A 1 82 ? -9.392 -3.883 11.817 1.00 93.44 82 LEU A CA 1
ATOM 657 C C . LEU A 1 82 ? -8.765 -4.774 12.894 1.00 93.44 82 LEU A C 1
ATOM 659 O O . LEU A 1 82 ? -9.443 -5.228 13.812 1.00 93.44 82 LEU A O 1
ATOM 663 N N . LEU A 1 83 ? -7.449 -4.974 12.816 1.00 92.62 83 LEU A N 1
ATOM 664 C CA . LEU A 1 83 ? -6.698 -5.769 13.785 1.00 92.62 83 LEU A CA 1
ATOM 665 C C . LEU A 1 83 ? -6.351 -4.984 15.060 1.00 92.62 83 LEU A C 1
ATOM 667 O O . LEU A 1 83 ? -5.769 -5.535 15.987 1.00 92.62 83 LEU A O 1
ATOM 671 N N . LYS A 1 84 ? -6.654 -3.684 15.146 1.00 91.00 84 LYS A N 1
ATOM 672 C CA . LYS A 1 84 ? -6.203 -2.805 16.245 1.00 91.00 84 LYS A CA 1
ATOM 673 C C . LYS A 1 84 ? -4.682 -2.860 16.469 1.00 91.00 84 LYS A C 1
ATOM 675 O O . LYS A 1 84 ? -4.194 -2.681 17.587 1.00 91.00 84 LYS A O 1
ATOM 680 N N . ASN A 1 85 ? -3.917 -3.100 15.406 1.00 91.06 85 ASN A N 1
ATOM 681 C CA . ASN A 1 85 ? -2.468 -3.207 15.453 1.00 91.06 85 ASN A CA 1
ATOM 682 C C . ASN A 1 85 ? -1.831 -1.810 15.514 1.00 91.06 85 ASN A C 1
ATOM 684 O O . ASN A 1 85 ? -1.989 -0.983 14.616 1.00 91.06 85 ASN A O 1
ATOM 688 N N . LYS A 1 86 ? -1.077 -1.547 16.587 1.00 88.62 86 LYS A N 1
ATOM 689 C CA . LYS A 1 86 ? -0.413 -0.256 16.845 1.00 88.62 86 LYS A CA 1
ATOM 690 C C . LYS A 1 86 ? 1.117 -0.338 16.797 1.00 88.62 86 LYS A C 1
ATOM 692 O O . LYS A 1 86 ? 1.785 0.540 17.344 1.00 88.62 86 LYS A O 1
ATOM 697 N N . SER A 1 87 ? 1.679 -1.366 16.157 1.00 92.75 87 SER A N 1
ATOM 698 C CA . SER A 1 87 ? 3.130 -1.580 16.079 1.00 92.75 87 SER A CA 1
ATOM 699 C C . SER A 1 87 ? 3.882 -0.342 15.569 1.00 92.75 87 SER A C 1
ATOM 701 O O . SER A 1 87 ? 3.681 0.110 14.440 1.00 92.75 87 SER A O 1
ATOM 703 N N . LYS A 1 88 ? 4.783 0.198 16.403 1.00 93.31 88 LYS A N 1
ATOM 704 C CA . LYS A 1 88 ? 5.663 1.318 16.028 1.00 93.31 88 LYS A CA 1
ATOM 705 C C . LYS A 1 88 ? 6.631 0.917 14.914 1.00 93.31 88 LYS A C 1
ATOM 707 O O . LYS A 1 88 ? 6.850 1.706 14.003 1.00 93.31 88 LYS A O 1
ATOM 712 N N . LEU A 1 89 ? 7.145 -0.315 14.956 1.00 94.12 89 LEU A N 1
ATOM 713 C CA . LEU A 1 89 ? 8.063 -0.840 13.944 1.00 94.12 89 LEU A CA 1
ATOM 714 C C . LEU A 1 89 ? 7.426 -0.833 12.550 1.00 94.12 89 LEU A C 1
ATOM 716 O O . LEU A 1 89 ? 8.039 -0.350 11.606 1.00 94.12 89 LEU A O 1
ATOM 720 N N . LEU A 1 90 ? 6.172 -1.289 12.430 1.00 94.19 90 LEU A N 1
ATOM 721 C CA . LEU A 1 90 ? 5.449 -1.240 11.156 1.00 94.19 90 LEU A CA 1
ATOM 722 C C . LEU A 1 90 ? 5.265 0.202 10.671 1.00 94.19 90 LEU A C 1
ATOM 724 O O . LEU A 1 90 ? 5.457 0.476 9.495 1.00 94.19 90 LEU A O 1
ATOM 728 N N . LYS A 1 91 ? 4.958 1.155 11.554 1.00 93.94 91 LYS A N 1
ATOM 729 C CA . LYS A 1 91 ? 4.844 2.567 11.149 1.00 93.94 91 LYS A CA 1
ATOM 730 C C . LYS A 1 91 ? 6.163 3.125 10.608 1.00 93.94 91 LYS A C 1
ATOM 732 O O . LYS A 1 91 ? 6.151 3.802 9.586 1.00 93.94 91 LYS A O 1
ATOM 737 N N . VAL A 1 92 ? 7.282 2.817 11.267 1.00 95.69 92 VAL A N 1
ATOM 738 C CA . VAL A 1 92 ? 8.621 3.246 10.831 1.00 95.69 92 VAL A CA 1
ATOM 739 C C . VAL A 1 92 ? 8.979 2.622 9.485 1.00 95.69 92 VAL A C 1
ATOM 741 O O . VAL A 1 92 ? 9.377 3.339 8.573 1.00 95.69 92 VAL A O 1
ATOM 744 N N . LEU A 1 93 ? 8.782 1.310 9.332 1.00 95.94 93 LEU A N 1
ATOM 745 C CA . LEU A 1 93 ? 9.060 0.612 8.077 1.00 95.94 93 LEU A CA 1
ATOM 746 C C . LEU A 1 93 ? 8.170 1.104 6.930 1.00 95.94 93 LEU A C 1
ATOM 748 O O . LEU A 1 93 ? 8.670 1.285 5.826 1.00 95.94 93 LEU A O 1
ATOM 752 N N . LEU A 1 94 ? 6.886 1.375 7.186 1.00 94.69 94 LEU A N 1
ATOM 753 C CA . LEU A 1 94 ? 5.985 1.960 6.191 1.00 94.69 94 LEU A CA 1
ATOM 754 C C . LEU A 1 94 ? 6.466 3.351 5.763 1.00 94.69 94 LEU A C 1
ATOM 756 O O . LEU A 1 94 ? 6.520 3.635 4.571 1.00 94.69 94 LEU A O 1
ATOM 760 N N . GLY A 1 95 ? 6.845 4.202 6.722 1.00 95.19 95 GLY A N 1
ATOM 761 C CA . GLY A 1 95 ? 7.388 5.531 6.438 1.00 95.19 95 GLY A CA 1
ATOM 762 C C . GLY A 1 95 ? 8.671 5.469 5.609 1.00 95.19 95 GLY A C 1
ATOM 763 O O . GLY A 1 95 ? 8.786 6.177 4.612 1.00 95.19 95 GLY A O 1
ATOM 764 N N . LEU A 1 96 ? 9.596 4.574 5.971 1.00 96.25 96 LEU A N 1
ATOM 765 C CA . LEU A 1 96 ? 10.828 4.335 5.219 1.00 96.25 96 LEU A CA 1
ATOM 766 C C . LEU A 1 96 ? 10.534 3.836 3.799 1.00 96.25 96 LEU A C 1
ATOM 768 O O . LEU A 1 96 ? 11.094 4.355 2.840 1.00 96.25 96 LEU A O 1
ATOM 772 N N . MET A 1 97 ? 9.632 2.864 3.656 1.00 95.00 97 MET A N 1
ATOM 773 C CA . MET A 1 97 ? 9.221 2.324 2.361 1.00 95.00 97 MET A CA 1
ATOM 774 C C . MET A 1 97 ? 8.641 3.422 1.459 1.00 95.00 97 MET A C 1
ATOM 776 O O . MET A 1 97 ? 9.083 3.577 0.323 1.00 95.00 97 MET A O 1
ATOM 780 N N . VAL A 1 98 ? 7.685 4.209 1.968 1.00 94.75 98 VAL A N 1
ATOM 781 C CA . VAL A 1 98 ? 7.075 5.324 1.226 1.00 94.75 98 VAL A CA 1
ATOM 782 C C . VAL A 1 98 ? 8.137 6.343 0.829 1.00 94.75 98 VAL A C 1
ATOM 784 O O . VAL A 1 98 ? 8.173 6.749 -0.327 1.00 94.75 98 VAL A O 1
ATOM 787 N N . PHE A 1 99 ? 9.027 6.719 1.750 1.00 94.38 99 PHE A N 1
ATOM 788 C CA . PHE A 1 99 ? 10.114 7.651 1.465 1.00 94.38 99 PHE A CA 1
ATOM 789 C C . PHE A 1 99 ? 11.016 7.155 0.327 1.00 94.38 99 PHE A C 1
ATOM 791 O O . PHE A 1 99 ? 11.257 7.895 -0.624 1.00 94.38 99 PHE A O 1
ATOM 798 N N . LEU A 1 100 ? 11.459 5.896 0.378 1.00 94.69 100 LEU A N 1
ATOM 799 C CA . LEU A 1 100 ? 12.317 5.318 -0.657 1.00 94.69 100 LEU A CA 1
ATOM 800 C C . LEU A 1 100 ? 11.618 5.289 -2.021 1.00 94.69 100 LEU A C 1
ATOM 802 O O . LEU A 1 100 ? 12.213 5.697 -3.016 1.00 94.69 100 LEU A O 1
ATOM 806 N N . TYR A 1 101 ? 10.342 4.892 -2.079 1.00 92.38 101 TYR A N 1
ATOM 807 C CA . TYR A 1 101 ? 9.592 4.953 -3.336 1.00 92.38 101 TYR A CA 1
ATOM 808 C C . TYR A 1 101 ? 9.415 6.388 -3.839 1.00 92.38 101 TYR A C 1
ATOM 810 O O . TYR A 1 101 ? 9.588 6.621 -5.033 1.00 92.38 101 TYR A O 1
ATOM 818 N N . LEU A 1 102 ? 9.131 7.357 -2.962 1.00 91.62 102 LEU A N 1
ATOM 819 C CA . LEU A 1 102 ? 9.027 8.768 -3.348 1.00 91.62 102 LEU A CA 1
ATOM 820 C C . LEU A 1 102 ? 10.323 9.275 -3.987 1.00 91.62 102 LEU A C 1
ATOM 822 O O . LEU A 1 102 ? 10.266 9.920 -5.032 1.00 91.62 102 LEU A O 1
ATOM 826 N N . VAL A 1 103 ? 11.484 8.924 -3.423 1.00 89.19 103 VAL A N 1
ATOM 827 C CA . VAL A 1 103 ? 12.786 9.233 -4.035 1.00 89.19 103 VAL A CA 1
ATOM 828 C C . VAL A 1 103 ? 12.858 8.656 -5.450 1.00 89.19 103 VAL A C 1
ATOM 830 O O . VAL A 1 103 ? 13.170 9.388 -6.386 1.00 89.19 103 VAL A O 1
ATOM 833 N N . THR A 1 104 ? 12.481 7.388 -5.637 1.00 87.94 104 THR A N 1
ATOM 834 C CA . THR A 1 104 ? 12.580 6.719 -6.949 1.00 87.94 104 THR A CA 1
ATOM 835 C C . THR A 1 104 ? 11.606 7.238 -8.013 1.00 87.94 104 THR A C 1
ATOM 837 O O . THR A 1 104 ? 11.862 7.075 -9.204 1.00 87.94 104 THR A O 1
ATOM 840 N N . ILE A 1 105 ? 10.479 7.845 -7.627 1.00 88.31 105 ILE A N 1
ATOM 841 C CA . ILE A 1 105 ? 9.502 8.375 -8.597 1.00 88.31 105 ILE A CA 1
ATOM 842 C C . ILE A 1 105 ? 9.701 9.865 -8.883 1.00 88.31 105 ILE A C 1
ATOM 844 O O . ILE A 1 105 ? 9.349 10.323 -9.967 1.00 88.31 105 ILE A O 1
ATOM 848 N N . LEU A 1 106 ? 10.259 10.620 -7.930 1.00 84.38 106 LEU A N 1
ATOM 849 C CA . LEU A 1 106 ? 10.532 12.052 -8.089 1.00 84.38 106 LEU A CA 1
ATOM 850 C C . LEU A 1 106 ? 11.893 12.316 -8.734 1.00 84.38 106 LEU A C 1
ATOM 852 O O . LEU A 1 106 ? 12.044 13.313 -9.438 1.00 84.38 106 LEU A O 1
ATOM 856 N N . VAL A 1 107 ? 12.856 11.417 -8.530 1.00 77.50 107 VAL A N 1
ATOM 857 C CA . VAL A 1 107 ? 14.187 11.471 -9.138 1.00 77.50 107 VAL A CA 1
ATOM 858 C C . VAL A 1 107 ? 14.277 10.353 -10.179 1.00 77.50 107 VAL A C 1
ATOM 860 O O . VAL A 1 107 ? 14.846 9.305 -9.893 1.00 77.50 107 VAL A O 1
ATOM 863 N N . PRO A 1 108 ? 13.678 10.496 -11.377 1.00 64.25 108 PRO A N 1
ATOM 864 C CA . PRO A 1 108 ? 13.787 9.461 -12.394 1.00 64.25 108 PRO A CA 1
ATOM 865 C C . PRO A 1 108 ? 15.249 9.276 -12.804 1.00 64.25 108 PRO A C 1
ATOM 867 O O . PRO A 1 108 ? 16.066 10.196 -12.748 1.00 64.25 108 PRO A O 1
ATOM 870 N N . PHE A 1 109 ? 15.572 8.071 -13.263 1.00 60.84 109 PHE A N 1
ATOM 871 C CA . PHE A 1 109 ? 16.902 7.763 -13.762 1.00 60.84 109 PHE A CA 1
ATOM 872 C C . PHE A 1 109 ? 17.181 8.591 -15.026 1.00 60.84 109 PHE A C 1
ATOM 874 O O . PHE A 1 109 ? 16.654 8.288 -16.097 1.00 60.84 109 PHE A O 1
ATOM 881 N N . LEU A 1 110 ? 18.029 9.614 -14.911 1.00 61.97 110 LEU A N 1
ATOM 882 C CA . LEU A 1 110 ? 18.577 10.353 -16.045 1.00 61.97 110 LEU A CA 1
ATOM 883 C C . LEU A 1 110 ? 20.043 9.944 -16.246 1.00 61.97 110 LEU A C 1
ATOM 885 O O . LEU A 1 110 ? 20.879 10.291 -15.413 1.00 61.97 110 LEU A O 1
ATOM 889 N N . PRO A 1 111 ? 20.398 9.255 -17.349 1.00 55.56 111 PRO A N 1
ATOM 890 C CA . PRO A 1 111 ? 21.791 8.898 -17.627 1.00 55.56 111 PRO A CA 1
ATOM 891 C C . PRO A 1 111 ? 22.707 10.121 -17.826 1.00 55.56 111 PRO A C 1
ATOM 893 O O . PRO A 1 111 ? 23.925 9.981 -17.782 1.00 55.56 111 PRO A O 1
ATOM 896 N N . SER A 1 112 ? 22.133 11.313 -18.026 1.00 55.44 112 SER A N 1
ATOM 897 C CA . SER A 1 112 ? 22.836 12.578 -18.264 1.00 55.44 112 SER A CA 1
ATOM 898 C C . SER A 1 112 ? 23.140 13.404 -17.004 1.00 55.44 112 SER A C 1
ATOM 900 O O . SER A 1 112 ? 23.906 14.360 -17.100 1.00 55.44 112 SER A O 1
ATOM 902 N N . PHE A 1 113 ? 22.607 13.052 -15.825 1.00 55.72 113 PHE A N 1
ATOM 903 C CA . PHE A 1 113 ? 22.872 13.781 -14.577 1.00 55.72 113 PHE A CA 1
ATOM 904 C C . PHE A 1 113 ? 23.731 12.951 -13.617 1.00 55.72 113 PHE A C 1
ATOM 906 O O . PHE A 1 113 ? 23.380 11.832 -13.264 1.00 55.72 113 PHE A O 1
ATOM 913 N N . VAL A 1 114 ? 24.874 13.531 -13.223 1.00 63.41 114 VAL A N 1
ATOM 914 C CA . VAL A 1 114 ? 25.823 13.144 -12.158 1.00 63.41 114 VAL A CA 1
ATOM 915 C C . VAL A 1 114 ? 25.686 11.696 -11.661 1.00 63.41 114 VAL A C 1
ATOM 917 O O . VAL A 1 114 ? 24.790 11.392 -10.880 1.00 63.41 114 VAL A O 1
ATOM 920 N N . ARG A 1 115 ? 26.648 10.827 -12.011 1.00 71.00 115 ARG A N 1
ATOM 921 C CA . ARG A 1 115 ? 26.734 9.394 -11.632 1.00 71.00 115 ARG A CA 1
ATOM 922 C C . ARG A 1 115 ? 26.250 9.068 -10.206 1.00 71.00 115 ARG A C 1
ATOM 924 O O . ARG A 1 115 ? 25.513 8.109 -10.017 1.00 71.00 115 ARG A O 1
ATOM 931 N N . ARG A 1 116 ? 26.567 9.927 -9.228 1.00 75.06 116 ARG A N 1
ATOM 932 C CA . ARG A 1 116 ? 26.112 9.803 -7.830 1.00 75.06 116 ARG A CA 1
ATOM 933 C C . ARG A 1 116 ? 24.585 9.783 -7.661 1.00 75.06 116 ARG A C 1
ATOM 935 O O . ARG A 1 116 ? 24.095 9.018 -6.843 1.00 75.06 116 ARG A O 1
ATOM 942 N N . ILE A 1 117 ? 23.832 10.601 -8.397 1.00 75.75 117 ILE A N 1
ATOM 943 C CA . ILE A 1 117 ? 22.360 10.660 -8.307 1.00 75.75 117 ILE A CA 1
ATOM 944 C C . ILE A 1 117 ? 21.747 9.366 -8.852 1.00 75.75 117 ILE A C 1
ATOM 946 O O . ILE A 1 117 ? 20.862 8.790 -8.227 1.00 75.75 117 ILE A O 1
ATOM 950 N N . SER A 1 118 ? 22.270 8.878 -9.977 1.00 76.06 118 SER A N 1
ATOM 951 C CA . SER A 1 118 ? 21.898 7.581 -10.552 1.00 76.06 118 SER A CA 1
ATOM 952 C C . SER A 1 118 ? 22.157 6.426 -9.575 1.00 76.06 118 SER A C 1
ATOM 954 O O . SER A 1 118 ? 21.296 5.565 -9.390 1.00 76.06 118 SER A O 1
ATOM 956 N N . ASP A 1 119 ? 23.315 6.421 -8.911 1.00 81.56 119 ASP A N 1
ATOM 957 C CA . ASP A 1 119 ? 23.649 5.394 -7.921 1.00 81.56 119 ASP A CA 1
ATOM 958 C C . ASP A 1 119 ? 22.695 5.452 -6.719 1.00 81.56 119 ASP A C 1
ATOM 960 O O . ASP A 1 119 ? 22.133 4.428 -6.332 1.00 81.56 119 ASP A O 1
ATOM 964 N N . ILE A 1 120 ? 22.429 6.649 -6.179 1.00 83.12 120 ILE A N 1
ATOM 965 C CA . ILE A 1 120 ? 21.459 6.854 -5.087 1.00 83.12 120 ILE A CA 1
ATOM 966 C C . ILE A 1 120 ? 20.066 6.353 -5.482 1.00 83.12 120 ILE A C 1
ATOM 968 O O . ILE A 1 120 ? 19.419 5.674 -4.683 1.00 83.12 120 ILE A O 1
ATOM 972 N N . HIS A 1 121 ? 19.607 6.652 -6.700 1.00 86.56 121 HIS A N 1
ATOM 973 C CA . HIS A 1 121 ? 18.323 6.172 -7.214 1.00 86.56 121 HIS A CA 1
ATOM 974 C C . HIS A 1 121 ? 18.268 4.644 -7.248 1.00 86.56 121 HIS A C 1
ATOM 976 O O . HIS A 1 121 ? 17.328 4.049 -6.724 1.00 86.56 121 HIS A O 1
ATOM 982 N N . ASN A 1 122 ? 19.295 4.001 -7.806 1.00 85.81 122 ASN A N 1
ATOM 983 C CA . ASN A 1 122 ? 19.353 2.545 -7.905 1.00 85.81 122 ASN A CA 1
ATOM 984 C C . ASN A 1 122 ? 19.386 1.884 -6.520 1.00 85.81 122 ASN A C 1
ATOM 986 O O . ASN A 1 122 ? 18.605 0.968 -6.264 1.00 85.81 122 ASN A O 1
ATOM 990 N N . TYR A 1 123 ? 20.222 2.377 -5.600 1.00 88.50 123 TYR A N 1
ATOM 991 C CA . TYR A 1 123 ? 20.244 1.882 -4.221 1.00 88.50 123 TYR A CA 1
ATOM 992 C C . TYR A 1 123 ? 18.897 2.082 -3.525 1.00 88.50 123 TYR A C 1
ATOM 994 O O . TYR A 1 123 ? 18.417 1.165 -2.860 1.00 88.50 123 TYR A O 1
ATOM 1002 N N . SER A 1 124 ? 18.255 3.237 -3.721 1.00 90.62 124 SER A N 1
ATOM 1003 C CA . SER A 1 124 ? 16.927 3.517 -3.166 1.00 90.62 124 SER A CA 1
ATOM 1004 C C . SER A 1 124 ? 15.872 2.565 -3.725 1.00 90.62 124 SER A C 1
ATOM 1006 O O . SER A 1 124 ? 15.048 2.070 -2.962 1.00 90.62 124 SER A O 1
ATOM 1008 N N . ALA A 1 125 ? 15.924 2.246 -5.021 1.00 89.25 125 ALA A N 1
ATOM 1009 C CA . ALA A 1 125 ? 15.007 1.307 -5.662 1.00 89.25 125 ALA A CA 1
ATOM 1010 C C . ALA A 1 125 ? 15.170 -0.122 -5.128 1.00 89.25 125 ALA A C 1
ATOM 1012 O O . ALA A 1 125 ? 14.178 -0.756 -4.765 1.00 89.25 125 ALA A O 1
ATOM 1013 N N . TYR A 1 126 ? 16.405 -0.620 -5.006 1.00 90.38 126 TYR A N 1
ATOM 1014 C CA . TYR A 1 126 ? 16.650 -1.942 -4.421 1.00 90.38 126 TYR A CA 1
ATOM 1015 C C . TYR A 1 126 ? 16.229 -1.997 -2.953 1.00 90.38 126 TYR A C 1
ATOM 1017 O O . TYR A 1 126 ? 15.535 -2.927 -2.535 1.00 90.38 126 TYR A O 1
ATOM 1025 N N . LEU A 1 127 ? 16.593 -0.973 -2.178 1.00 94.06 127 LEU A N 1
ATOM 1026 C CA . LEU A 1 127 ? 16.234 -0.897 -0.770 1.00 94.06 127 LEU A CA 1
ATOM 1027 C C . LEU A 1 127 ? 14.715 -0.789 -0.584 1.00 94.06 127 LEU A C 1
ATOM 1029 O O . LEU A 1 127 ? 14.183 -1.432 0.315 1.00 94.06 127 LEU A O 1
ATOM 1033 N N . ALA A 1 128 ? 14.002 -0.060 -1.450 1.00 93.38 128 ALA A N 1
ATOM 1034 C CA . ALA A 1 128 ? 12.542 0.030 -1.415 1.00 93.38 128 ALA A CA 1
ATOM 1035 C C . ALA A 1 128 ? 11.894 -1.354 -1.535 1.00 93.38 128 ALA A C 1
ATOM 1037 O O . ALA A 1 128 ? 11.007 -1.685 -0.745 1.00 93.38 128 ALA A O 1
ATOM 1038 N N . VAL A 1 129 ? 12.361 -2.190 -2.469 1.00 91.94 129 VAL A N 1
ATOM 1039 C CA . VAL A 1 129 ? 11.844 -3.556 -2.660 1.00 91.94 129 VAL A CA 1
ATOM 1040 C C . VAL A 1 129 ? 12.125 -4.423 -1.431 1.00 91.94 129 VAL A C 1
ATOM 1042 O O . VAL A 1 129 ? 11.206 -5.054 -0.907 1.00 91.94 129 VAL A O 1
ATOM 1045 N N . VAL A 1 130 ? 13.359 -4.410 -0.918 1.00 93.81 130 VAL A N 1
ATOM 1046 C CA . VAL A 1 130 ? 13.736 -5.187 0.277 1.00 93.81 130 VAL A CA 1
ATOM 1047 C C . VAL A 1 130 ? 12.913 -4.758 1.493 1.00 93.81 130 VAL A C 1
ATOM 1049 O O . VAL A 1 130 ? 12.322 -5.604 2.167 1.00 93.81 130 VAL A O 1
ATOM 1052 N N . VAL A 1 131 ? 12.804 -3.451 1.745 1.00 96.44 131 VAL A N 1
ATOM 1053 C CA . VAL A 1 131 ? 11.998 -2.901 2.844 1.00 96.44 131 VAL A CA 1
ATOM 1054 C C . VAL A 1 131 ? 10.522 -3.257 2.664 1.00 96.44 131 VAL A C 1
ATOM 1056 O O . VAL A 1 131 ? 9.877 -3.604 3.649 1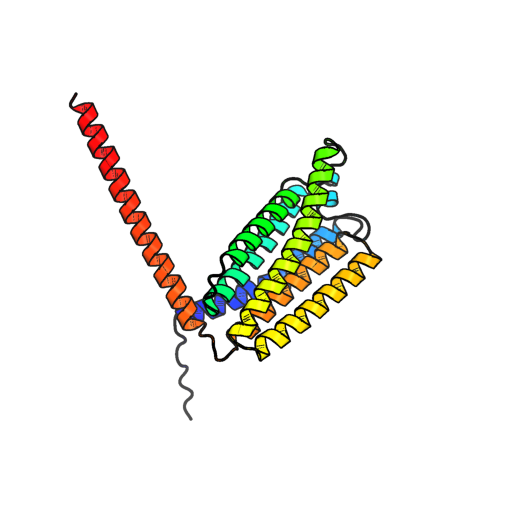.00 96.44 131 VAL A O 1
ATOM 1059 N N . THR A 1 132 ? 9.992 -3.253 1.436 1.00 95.25 132 THR A N 1
ATOM 1060 C CA . THR A 1 132 ? 8.611 -3.688 1.149 1.00 95.25 132 THR A CA 1
ATOM 1061 C C . THR A 1 132 ? 8.396 -5.146 1.551 1.00 95.25 132 THR A C 1
ATOM 1063 O O . THR A 1 132 ? 7.419 -5.459 2.228 1.00 95.25 132 THR A O 1
ATOM 1066 N N . ILE A 1 133 ? 9.307 -6.049 1.180 1.00 95.19 133 ILE A N 1
ATOM 1067 C CA . ILE A 1 133 ? 9.194 -7.477 1.513 1.00 95.19 133 ILE A CA 1
ATOM 1068 C C . ILE A 1 133 ? 9.279 -7.684 3.029 1.00 95.19 133 ILE A C 1
ATOM 1070 O O . ILE A 1 133 ? 8.415 -8.345 3.606 1.00 95.19 133 ILE A O 1
ATOM 1074 N N . VAL A 1 134 ? 10.270 -7.076 3.690 1.00 96.81 134 VAL A N 1
ATOM 1075 C CA . VAL A 1 134 ? 10.426 -7.143 5.154 1.00 96.81 134 VAL A CA 1
ATOM 1076 C C . VAL A 1 134 ? 9.183 -6.594 5.854 1.00 96.81 134 VAL A C 1
ATOM 1078 O O . VAL A 1 134 ? 8.668 -7.212 6.788 1.00 96.81 134 VAL A O 1
ATOM 1081 N N . TYR A 1 135 ? 8.663 -5.466 5.371 1.00 97.00 135 TYR A N 1
ATOM 1082 C CA . TYR A 1 135 ? 7.430 -4.880 5.869 1.00 97.00 135 TYR A CA 1
ATOM 1083 C C . TYR A 1 135 ? 6.258 -5.853 5.759 1.00 97.00 135 TYR A C 1
ATOM 1085 O O . TYR A 1 135 ? 5.580 -6.085 6.757 1.00 97.00 135 TYR A O 1
ATOM 1093 N N . LEU A 1 136 ? 6.037 -6.445 4.581 1.00 97.06 136 LEU A N 1
ATOM 1094 C CA . LEU A 1 136 ? 4.945 -7.390 4.352 1.00 97.06 136 LEU A CA 1
ATOM 1095 C C . LEU A 1 136 ? 5.078 -8.631 5.239 1.00 97.06 136 LEU A C 1
ATOM 1097 O O . LEU A 1 136 ? 4.086 -9.049 5.828 1.00 97.06 136 LEU A O 1
ATOM 1101 N N . ILE A 1 137 ? 6.285 -9.175 5.417 1.00 96.88 137 ILE A N 1
ATOM 1102 C CA . ILE A 1 137 ? 6.520 -10.321 6.309 1.00 96.88 137 ILE A CA 1
ATOM 1103 C C . ILE A 1 137 ? 6.128 -9.980 7.751 1.00 96.88 137 ILE A C 1
ATOM 1105 O O . ILE A 1 137 ? 5.381 -10.731 8.375 1.00 96.88 137 ILE A O 1
ATOM 1109 N N . ILE A 1 138 ? 6.580 -8.840 8.283 1.00 96.44 138 ILE A N 1
ATOM 1110 C CA . ILE A 1 138 ? 6.257 -8.426 9.661 1.00 96.44 138 ILE A CA 1
ATOM 1111 C C . ILE A 1 138 ? 4.768 -8.075 9.785 1.00 96.44 138 ILE A C 1
ATOM 1113 O O . ILE A 1 138 ? 4.132 -8.386 10.795 1.00 96.44 138 ILE A O 1
ATOM 1117 N N . PHE A 1 139 ? 4.198 -7.443 8.759 1.00 96.75 139 PHE A N 1
ATOM 1118 C CA . PHE A 1 139 ? 2.790 -7.072 8.708 1.00 96.75 139 PHE A CA 1
ATOM 1119 C C . PHE A 1 139 ? 1.896 -8.310 8.760 1.00 96.75 139 PHE A C 1
ATOM 1121 O O . PHE A 1 139 ? 1.032 -8.387 9.631 1.00 96.75 139 PHE A O 1
ATOM 1128 N N . ILE A 1 140 ? 2.161 -9.320 7.929 1.00 96.75 140 ILE A N 1
ATOM 1129 C CA . ILE A 1 140 ? 1.460 -10.606 7.998 1.00 96.75 140 ILE A CA 1
ATOM 1130 C C . ILE A 1 140 ? 1.771 -11.334 9.303 1.00 96.75 140 ILE A C 1
ATOM 1132 O O . ILE A 1 140 ? 0.863 -11.876 9.922 1.00 96.75 140 ILE A O 1
ATOM 1136 N N . GLY A 1 141 ? 3.011 -11.278 9.792 1.00 95.19 141 GLY A N 1
ATOM 1137 C CA . GLY A 1 141 ? 3.396 -11.820 11.097 1.00 95.19 141 GLY A CA 1
ATOM 1138 C C . GLY A 1 141 ? 2.540 -11.288 12.248 1.00 95.19 141 GLY A C 1
ATOM 1139 O O . GLY A 1 141 ? 2.268 -12.016 13.204 1.00 95.19 141 GLY A O 1
ATOM 1140 N N . SER A 1 142 ? 2.027 -10.057 12.138 1.00 94.06 142 SER A N 1
ATOM 1141 C CA . SER A 1 142 ? 1.096 -9.520 13.130 1.00 94.06 142 SER A CA 1
ATOM 1142 C C . SER A 1 142 ? -0.200 -10.329 13.228 1.00 94.06 142 SER A C 1
ATOM 1144 O O . SER A 1 142 ? -0.746 -10.431 14.323 1.00 94.06 142 SER A O 1
ATOM 1146 N N . PHE A 1 143 ? -0.635 -10.985 12.145 1.00 95.00 143 PHE A N 1
ATOM 1147 C CA . PHE A 1 143 ? -1.876 -11.762 12.089 1.00 95.00 143 PHE A CA 1
ATOM 1148 C C . PHE A 1 143 ? -1.805 -13.003 12.972 1.00 95.00 143 PHE A C 1
ATOM 1150 O O . PHE A 1 143 ? -2.832 -13.435 13.483 1.00 95.00 143 PHE A O 1
ATOM 1157 N N . TYR A 1 144 ? -0.604 -13.540 13.220 1.00 93.88 144 TYR A N 1
ATOM 1158 C CA . TYR A 1 144 ? -0.411 -14.750 14.023 1.00 93.88 144 TYR A CA 1
ATOM 1159 C C . TYR A 1 144 ? -0.982 -14.620 15.442 1.00 93.88 144 TYR A C 1
ATOM 1161 O O . TYR A 1 144 ? -1.464 -15.596 16.013 1.00 93.88 144 TYR A O 1
ATOM 1169 N N . LYS A 1 145 ? -0.955 -13.402 16.002 1.00 89.31 145 LYS A N 1
ATOM 1170 C CA . LYS A 1 145 ? -1.520 -13.105 17.326 1.00 89.31 145 LYS A CA 1
ATOM 1171 C C . LYS A 1 145 ? -3.049 -13.040 17.332 1.00 89.31 145 LYS A C 1
ATOM 1173 O O . LYS A 1 145 ? -3.636 -13.180 18.398 1.00 89.31 145 LYS A O 1
ATOM 1178 N N . TYR A 1 146 ? -3.667 -12.806 16.177 1.00 87.75 146 TYR A N 1
ATOM 1179 C CA . TYR A 1 146 ? -5.112 -12.621 16.038 1.00 87.75 146 TYR A CA 1
ATOM 1180 C C . TYR A 1 146 ? -5.799 -13.897 15.557 1.00 87.75 146 TYR A C 1
ATOM 1182 O O . TYR A 1 146 ? -6.730 -14.373 16.192 1.00 87.75 146 TYR A O 1
ATOM 1190 N N . ASP A 1 147 ? -5.322 -14.460 14.449 1.00 92.44 147 ASP A N 1
ATOM 1191 C CA . ASP A 1 147 ? -5.899 -15.634 13.804 1.00 92.44 147 ASP A CA 1
ATOM 1192 C C . ASP A 1 147 ? -4.782 -16.409 13.086 1.00 92.44 147 ASP A C 1
ATOM 1194 O O . ASP A 1 147 ? -4.247 -15.989 12.054 1.00 92.44 147 ASP A O 1
ATOM 1198 N N . LYS A 1 148 ? -4.412 -17.568 13.646 1.00 93.19 148 LYS A N 1
ATOM 1199 C CA . LYS A 1 148 ? -3.337 -18.417 13.108 1.00 93.19 148 LYS A CA 1
ATOM 1200 C C . LYS A 1 148 ? -3.663 -18.962 11.716 1.00 93.19 148 LYS A C 1
ATOM 1202 O O . LYS A 1 148 ? -2.754 -19.139 10.908 1.00 93.19 148 LYS A O 1
ATOM 1207 N N . ASN A 1 149 ? -4.934 -19.237 11.429 1.00 93.50 149 ASN A N 1
ATOM 1208 C CA . ASN A 1 149 ? -5.348 -19.762 10.130 1.00 93.50 149 ASN A CA 1
ATOM 1209 C C . ASN A 1 149 ? -5.252 -18.668 9.059 1.00 93.50 149 ASN A C 1
ATOM 1211 O O . ASN A 1 149 ? -4.713 -18.893 7.976 1.00 93.50 149 ASN A O 1
ATOM 1215 N N . LEU A 1 150 ? -5.715 -17.459 9.390 1.00 94.88 150 LEU A N 1
ATOM 1216 C CA . LEU A 1 150 ? -5.530 -16.271 8.557 1.00 94.88 150 LEU A CA 1
ATOM 1217 C C . LEU A 1 150 ? -4.045 -16.000 8.288 1.00 94.88 150 LEU A C 1
ATOM 1219 O O . LEU A 1 150 ? -3.673 -15.765 7.138 1.00 94.88 150 LEU A O 1
ATOM 1223 N N . PHE A 1 151 ? -3.205 -16.075 9.327 1.00 96.38 151 PHE A N 1
ATOM 1224 C CA . PHE A 1 151 ? -1.757 -15.923 9.196 1.00 96.38 151 PHE A CA 1
ATOM 1225 C C . PHE A 1 151 ? -1.181 -16.888 8.161 1.00 96.38 151 PHE A C 1
ATOM 1227 O O . PHE A 1 151 ? -0.547 -16.433 7.214 1.00 96.38 151 PHE A O 1
ATOM 1234 N N . TRP A 1 152 ? -1.424 -18.195 8.298 1.00 96.31 152 TRP A N 1
ATOM 1235 C CA . TRP A 1 152 ? -0.842 -19.182 7.387 1.00 96.31 152 TRP A CA 1
ATOM 1236 C C . TRP A 1 152 ? -1.317 -18.999 5.947 1.00 96.31 152 TRP A C 1
ATOM 1238 O O . TRP A 1 152 ? -0.500 -19.059 5.030 1.00 96.31 152 TRP A O 1
ATOM 1248 N N . LYS A 1 153 ? -2.604 -18.697 5.737 1.00 95.81 153 LYS A N 1
ATOM 1249 C CA . LYS A 1 153 ? -3.145 -18.408 4.399 1.00 95.81 153 LYS A CA 1
ATOM 1250 C C . LYS A 1 153 ? -2.450 -17.211 3.751 1.00 95.81 153 LYS A C 1
ATOM 1252 O O . LYS A 1 153 ? -2.005 -17.305 2.609 1.00 95.81 153 LYS A O 1
ATOM 1257 N N . ALA A 1 154 ? -2.333 -16.103 4.482 1.00 96.56 154 ALA A N 1
ATOM 1258 C CA . ALA A 1 154 ? -1.685 -14.901 3.969 1.00 96.56 154 ALA A CA 1
ATOM 1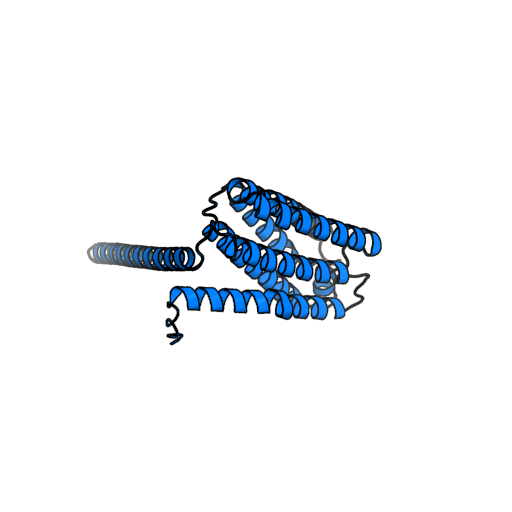259 C C . ALA A 1 154 ? -0.173 -15.106 3.775 1.00 96.56 154 ALA A C 1
ATOM 1261 O O . ALA A 1 154 ? 0.377 -14.713 2.751 1.00 96.56 154 ALA A O 1
ATOM 1262 N N . PHE A 1 155 ? 0.495 -15.783 4.710 1.00 97.25 155 PHE A N 1
ATOM 1263 C CA . PHE A 1 155 ? 1.937 -16.017 4.668 1.00 97.25 155 PHE A CA 1
ATOM 1264 C C . PHE A 1 155 ? 2.346 -16.938 3.513 1.00 97.25 155 PHE A C 1
ATOM 1266 O O . PHE A 1 155 ? 3.250 -16.594 2.755 1.00 97.25 155 PHE A O 1
ATOM 1273 N N . VAL A 1 156 ? 1.650 -18.062 3.313 1.00 96.81 156 VAL A N 1
ATOM 1274 C CA . VAL A 1 156 ? 1.907 -18.965 2.176 1.00 96.81 156 VAL A CA 1
ATOM 1275 C C . VAL A 1 156 ? 1.648 -18.249 0.850 1.00 96.81 156 VAL A C 1
ATOM 1277 O O . VAL A 1 156 ? 2.452 -18.358 -0.076 1.00 96.81 156 VAL A O 1
ATOM 1280 N N . SER A 1 157 ? 0.574 -17.458 0.766 1.00 96.44 157 SER A N 1
ATOM 1281 C CA . SER A 1 157 ? 0.305 -16.648 -0.423 1.00 96.44 157 SER A CA 1
ATOM 1282 C C . SER A 1 157 ? 1.403 -15.608 -0.676 1.00 96.44 157 SER A C 1
ATOM 1284 O O . SER A 1 157 ? 1.762 -15.399 -1.833 1.00 96.44 157 SER A O 1
ATOM 1286 N N . LEU A 1 158 ? 1.955 -14.974 0.364 1.00 97.06 158 LEU A N 1
ATOM 1287 C CA . LEU A 1 158 ? 3.071 -14.034 0.228 1.00 97.06 158 LEU A CA 1
ATOM 1288 C C . LEU A 1 158 ? 4.329 -14.731 -0.293 1.00 97.06 158 LEU A C 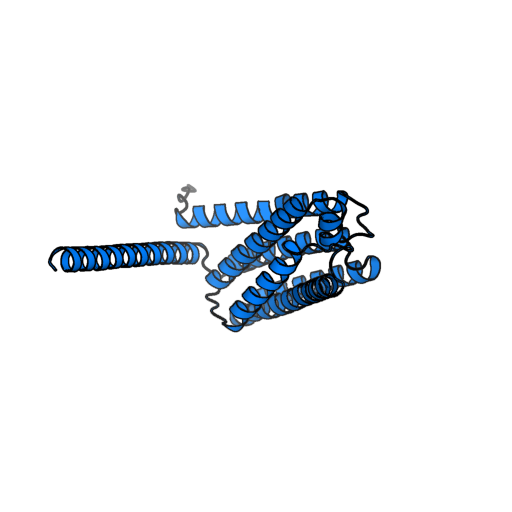1
ATOM 1290 O O . LEU A 1 158 ? 4.983 -14.207 -1.191 1.00 97.06 158 LEU A O 1
ATOM 1294 N N . LEU A 1 159 ? 4.658 -15.914 0.235 1.00 97.06 159 LEU A N 1
ATOM 1295 C CA . LEU A 1 159 ? 5.805 -16.694 -0.233 1.00 97.06 159 LEU A CA 1
ATOM 1296 C C . LEU A 1 159 ? 5.670 -17.053 -1.714 1.00 97.06 159 LEU A C 1
ATOM 1298 O O . LEU A 1 159 ? 6.631 -16.901 -2.463 1.00 97.06 159 LEU A O 1
ATOM 1302 N N . LEU A 1 160 ? 4.474 -17.450 -2.156 1.00 96.19 160 LEU A N 1
ATOM 1303 C CA . LEU A 1 160 ? 4.206 -17.728 -3.567 1.00 96.19 160 LEU A CA 1
ATOM 1304 C C . LEU A 1 160 ? 4.414 -16.483 -4.442 1.00 96.19 160 LEU A C 1
ATOM 1306 O O . LEU A 1 160 ? 5.062 -16.571 -5.483 1.00 96.19 160 LEU A O 1
ATOM 1310 N N . VAL A 1 161 ? 3.939 -15.314 -3.999 1.00 96.12 161 VAL A N 1
ATOM 1311 C CA . VAL A 1 161 ? 4.194 -14.040 -4.692 1.00 96.12 161 VAL A CA 1
ATOM 1312 C C . VAL A 1 161 ? 5.693 -13.751 -4.774 1.00 96.12 161 VAL A C 1
ATOM 1314 O O . VAL A 1 161 ? 6.185 -13.428 -5.853 1.00 96.12 161 VAL A O 1
ATOM 1317 N N . ILE A 1 162 ? 6.433 -13.902 -3.673 1.00 95.75 162 ILE A N 1
ATOM 1318 C CA . ILE A 1 162 ? 7.885 -13.670 -3.640 1.00 95.75 162 ILE A CA 1
ATOM 1319 C C . ILE A 1 162 ? 8.600 -14.601 -4.625 1.00 95.75 162 ILE A C 1
ATOM 1321 O O . ILE A 1 162 ? 9.413 -14.126 -5.413 1.00 95.75 162 ILE A O 1
ATOM 1325 N N . VAL A 1 163 ? 8.271 -15.896 -4.635 1.00 95.88 163 VAL A N 1
ATOM 1326 C CA . VAL A 1 163 ? 8.880 -16.877 -5.549 1.00 95.88 163 VAL A CA 1
ATOM 1327 C C . VAL A 1 163 ? 8.630 -16.504 -7.011 1.00 95.88 163 VAL A C 1
ATOM 1329 O O . VAL A 1 163 ? 9.573 -16.497 -7.803 1.00 95.88 163 VAL A O 1
ATOM 1332 N N . ILE A 1 164 ? 7.395 -16.127 -7.365 1.00 93.88 164 ILE A N 1
ATOM 1333 C CA . ILE A 1 164 ? 7.069 -15.664 -8.722 1.00 93.88 164 ILE A CA 1
ATOM 1334 C C . ILE A 1 164 ? 7.909 -14.433 -9.080 1.00 93.88 164 ILE A C 1
ATOM 1336 O O . ILE A 1 164 ? 8.507 -14.386 -10.153 1.00 93.88 164 ILE A O 1
ATOM 1340 N N . MET A 1 165 ? 8.009 -13.453 -8.181 1.00 94.81 165 MET A N 1
ATOM 1341 C CA . MET A 1 165 ? 8.765 -12.224 -8.444 1.00 94.81 165 MET A CA 1
ATOM 1342 C C . MET A 1 165 ? 10.265 -12.459 -8.572 1.00 94.81 165 MET A C 1
ATOM 1344 O O . MET A 1 165 ? 10.900 -11.831 -9.420 1.00 94.81 165 MET A O 1
ATOM 1348 N N . VAL A 1 166 ? 10.827 -13.370 -7.776 1.00 94.88 166 VAL A N 1
ATOM 1349 C CA . VAL A 1 166 ? 12.232 -13.779 -7.885 1.00 94.88 166 VAL A CA 1
ATOM 1350 C C . VAL A 1 166 ? 12.474 -14.467 -9.224 1.00 94.88 166 VAL A C 1
ATOM 1352 O O . VAL A 1 166 ? 13.426 -14.119 -9.913 1.00 94.88 166 VAL A O 1
ATOM 1355 N N . PHE A 1 167 ? 11.595 -15.378 -9.648 1.00 94.94 167 PHE A N 1
ATOM 1356 C CA . PHE A 1 167 ? 11.719 -16.029 -10.953 1.00 94.94 167 PHE A CA 1
ATOM 1357 C C . PHE A 1 167 ? 11.693 -15.018 -12.110 1.00 94.94 167 PHE A C 1
ATOM 1359 O O . PHE A 1 167 ? 12.549 -15.058 -12.995 1.00 94.94 167 PHE A O 1
ATOM 1366 N N . LEU A 1 168 ? 10.751 -14.070 -12.083 1.00 93.69 168 LEU A N 1
ATOM 1367 C CA . LEU A 1 168 ? 10.673 -13.010 -13.091 1.00 93.69 168 LEU A CA 1
ATOM 1368 C C . LEU A 1 168 ? 11.916 -12.110 -13.073 1.00 93.69 168 LEU A C 1
ATOM 1370 O O . LEU A 1 168 ? 12.405 -11.725 -14.135 1.00 93.69 168 LEU A O 1
ATOM 1374 N N . TYR A 1 169 ? 12.441 -11.807 -11.884 1.00 93.25 169 TYR A N 1
ATOM 1375 C CA . TYR A 1 169 ? 13.660 -11.019 -11.717 1.00 93.25 169 TYR A CA 1
ATOM 1376 C C . TYR A 1 169 ? 14.881 -11.731 -12.307 1.00 93.25 169 TYR A C 1
ATOM 1378 O O . TYR A 1 169 ? 15.658 -11.117 -13.029 1.00 93.25 169 TYR A O 1
ATOM 1386 N N . LEU A 1 170 ? 15.037 -13.035 -12.062 1.00 94.69 170 LEU A N 1
ATOM 1387 C CA . LEU A 1 170 ? 16.146 -13.816 -12.621 1.00 94.69 170 LEU A CA 1
ATOM 1388 C C . LEU A 1 170 ? 16.109 -13.859 -14.154 1.00 94.69 170 LEU A C 1
ATOM 1390 O O . LEU A 1 170 ? 17.157 -13.907 -14.791 1.00 94.69 170 LEU A O 1
ATOM 1394 N N . LYS A 1 171 ? 14.911 -13.826 -14.750 1.00 93.38 171 LYS A N 1
ATOM 1395 C CA . LYS A 1 171 ? 14.734 -13.888 -16.204 1.00 93.38 171 LYS A CA 1
ATOM 1396 C C . LYS A 1 171 ? 14.947 -12.543 -16.904 1.00 93.38 171 LYS A C 1
ATOM 1398 O O . LYS A 1 171 ? 15.522 -12.517 -17.989 1.00 93.38 171 LYS A O 1
ATOM 1403 N N . TRP A 1 172 ? 14.451 -11.448 -16.325 1.00 91.62 172 TRP A N 1
ATOM 1404 C CA . TRP A 1 172 ? 14.372 -10.143 -17.001 1.00 91.62 172 TRP A CA 1
ATOM 1405 C C . TRP A 1 172 ? 14.933 -8.969 -16.187 1.00 91.62 172 TRP A C 1
ATOM 1407 O O . TRP A 1 172 ? 14.737 -7.816 -16.568 1.00 91.62 172 TRP A O 1
ATOM 1417 N N . GLY A 1 173 ? 15.596 -9.227 -15.059 1.00 90.12 173 GLY A N 1
ATOM 1418 C CA . GLY A 1 173 ? 16.110 -8.192 -14.162 1.00 90.12 173 GLY A CA 1
ATOM 1419 C C . GLY A 1 173 ? 15.025 -7.231 -13.662 1.00 90.12 173 GLY A C 1
ATOM 1420 O O . GLY A 1 173 ? 13.839 -7.558 -13.608 1.00 90.12 173 GLY A O 1
ATOM 1421 N N . THR A 1 174 ? 15.427 -6.008 -13.312 1.00 86.88 174 THR A N 1
ATOM 1422 C CA . THR A 1 174 ? 14.523 -4.904 -12.941 1.00 86.88 174 THR A CA 1
ATOM 1423 C C . THR A 1 174 ? 13.892 -4.223 -14.164 1.00 86.88 174 THR A C 1
ATOM 1425 O O . THR A 1 174 ? 13.930 -3.007 -14.296 1.00 86.88 174 THR A O 1
ATOM 1428 N N . SER A 1 175 ? 13.294 -4.983 -15.076 1.00 93.12 175 SER A N 1
ATOM 1429 C CA . SER A 1 175 ? 12.620 -4.444 -16.267 1.00 93.12 175 SER A CA 1
ATOM 1430 C C . SER A 1 175 ? 11.229 -3.867 -15.969 1.00 93.12 175 SER A C 1
ATOM 1432 O O . SER A 1 175 ? 10.631 -4.102 -14.917 1.00 93.12 175 SER A O 1
ATOM 1434 N N . SER A 1 176 ? 10.675 -3.109 -16.912 1.00 93.81 176 SER A N 1
ATOM 1435 C CA . SER A 1 176 ? 9.343 -2.509 -16.791 1.00 93.81 176 SER A CA 1
ATOM 1436 C C . SER A 1 176 ? 8.226 -3.553 -16.763 1.00 93.81 176 SER A C 1
ATOM 1438 O O . SER A 1 176 ? 7.251 -3.355 -16.037 1.00 93.81 176 SER A O 1
ATOM 1440 N N . ILE A 1 177 ? 8.377 -4.699 -17.444 1.00 94.81 177 ILE A N 1
ATOM 1441 C CA . ILE A 1 177 ? 7.454 -5.832 -17.277 1.00 94.81 177 ILE A CA 1
ATOM 1442 C C . ILE A 1 177 ? 7.504 -6.383 -15.851 1.00 94.81 177 ILE A C 1
ATOM 1444 O O . ILE A 1 177 ? 6.455 -6.617 -15.249 1.00 94.81 177 ILE A O 1
ATOM 1448 N N . TRP A 1 178 ? 8.703 -6.527 -15.277 1.00 94.94 178 TRP A N 1
ATOM 1449 C CA . TRP A 1 178 ? 8.864 -6.978 -13.897 1.00 94.94 178 TRP A CA 1
ATOM 1450 C C . TRP A 1 178 ? 8.190 -6.005 -12.924 1.00 94.94 178 TRP A C 1
ATOM 1452 O O . TRP A 1 178 ? 7.407 -6.429 -12.077 1.00 94.94 178 TRP A O 1
ATOM 1462 N N . GLN A 1 179 ? 8.404 -4.696 -13.093 1.00 94.75 179 GLN A N 1
ATOM 1463 C CA . GLN A 1 179 ? 7.788 -3.663 -12.250 1.00 94.75 179 GLN A CA 1
ATOM 1464 C C . GLN A 1 179 ? 6.261 -3.616 -12.396 1.00 94.75 179 GLN A C 1
ATOM 1466 O O . GLN A 1 179 ? 5.557 -3.466 -11.395 1.00 94.75 179 GLN A O 1
ATOM 1471 N N . ALA A 1 180 ? 5.737 -3.786 -13.615 1.00 96.06 180 ALA A N 1
ATOM 1472 C CA . ALA A 1 180 ? 4.299 -3.816 -13.865 1.00 96.06 180 ALA A CA 1
ATOM 1473 C C . ALA A 1 180 ? 3.623 -5.022 -13.203 1.00 96.06 180 ALA A C 1
ATOM 1475 O O . ALA A 1 180 ? 2.583 -4.880 -12.549 1.00 96.06 180 ALA A O 1
ATOM 1476 N N . VAL A 1 181 ? 4.233 -6.203 -13.337 1.00 95.88 181 VAL A N 1
ATO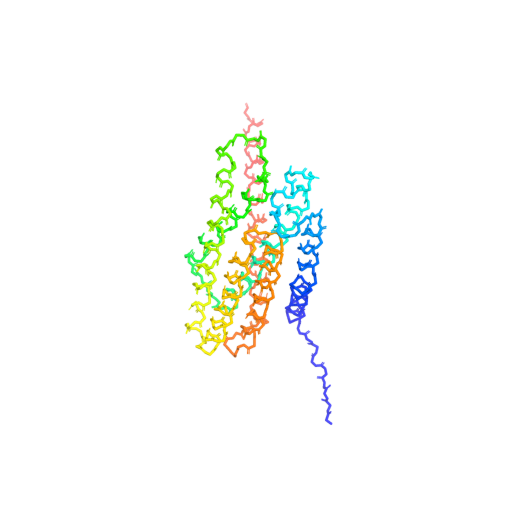M 1477 C CA . VAL A 1 181 ? 3.746 -7.437 -12.712 1.00 95.88 181 VAL A CA 1
ATOM 1478 C C . VAL A 1 181 ? 3.872 -7.348 -11.192 1.00 95.88 181 VAL A C 1
ATOM 1480 O O . VAL A 1 181 ? 2.913 -7.672 -10.495 1.00 95.88 181 VAL A O 1
ATOM 1483 N N . PHE A 1 182 ? 4.990 -6.834 -10.671 1.00 94.12 182 PHE A N 1
ATOM 1484 C CA . PHE A 1 182 ? 5.197 -6.618 -9.238 1.00 94.12 182 PHE A CA 1
ATOM 1485 C C . PHE A 1 182 ? 4.108 -5.738 -8.625 1.00 94.12 182 PHE A C 1
ATOM 1487 O O . PHE A 1 182 ? 3.439 -6.165 -7.682 1.00 94.12 182 PHE A O 1
ATOM 1494 N N . ALA A 1 183 ? 3.870 -4.551 -9.192 1.00 95.12 183 ALA A N 1
ATOM 1495 C CA . ALA A 1 183 ? 2.829 -3.642 -8.715 1.00 95.12 183 ALA A CA 1
ATOM 1496 C C . ALA A 1 183 ? 1.441 -4.297 -8.754 1.00 95.12 183 ALA A C 1
ATOM 1498 O O . ALA A 1 183 ? 0.702 -4.249 -7.772 1.00 95.12 183 ALA A O 1
ATOM 1499 N N . THR A 1 184 ? 1.118 -4.974 -9.858 1.00 95.81 184 THR A N 1
ATOM 1500 C CA . THR A 1 184 ? -0.164 -5.667 -10.042 1.00 95.81 184 THR A CA 1
ATOM 1501 C C . THR A 1 184 ? -0.376 -6.751 -8.988 1.00 95.81 184 THR A C 1
ATOM 1503 O O . THR A 1 184 ? -1.365 -6.731 -8.257 1.00 95.81 184 THR A O 1
ATOM 1506 N N . VAL A 1 185 ? 0.562 -7.691 -8.871 1.00 96.00 185 VAL A N 1
ATOM 1507 C CA . VAL A 1 185 ? 0.416 -8.847 -7.982 1.00 96.00 185 VAL A CA 1
ATOM 1508 C C . VAL A 1 185 ? 0.421 -8.420 -6.518 1.00 96.00 185 VAL A C 1
ATOM 1510 O O . VAL A 1 185 ? -0.376 -8.952 -5.752 1.00 96.00 185 VAL A O 1
ATOM 1513 N N . ILE A 1 186 ? 1.248 -7.447 -6.115 1.00 95.19 186 ILE A N 1
ATOM 1514 C CA . ILE A 1 186 ? 1.242 -6.938 -4.735 1.00 95.19 186 ILE A CA 1
ATOM 1515 C C . ILE A 1 186 ? -0.086 -6.255 -4.403 1.00 95.19 186 ILE A C 1
ATOM 1517 O O . ILE A 1 186 ? -0.629 -6.483 -3.320 1.00 95.19 186 ILE A O 1
ATOM 1521 N N . CYS A 1 187 ? -0.650 -5.464 -5.319 1.00 96.44 187 CYS A N 1
ATOM 1522 C CA . CYS A 1 187 ? -1.948 -4.829 -5.098 1.00 96.44 187 CYS A CA 1
ATOM 1523 C C . CYS A 1 187 ? -3.079 -5.846 -4.963 1.00 96.44 187 CYS A C 1
ATOM 1525 O O . CYS A 1 187 ? -3.883 -5.762 -4.033 1.00 96.44 187 CYS A O 1
ATOM 1527 N N . ILE A 1 188 ? -3.102 -6.836 -5.855 1.00 96.88 188 ILE A N 1
ATOM 1528 C CA . ILE A 1 188 ? -4.052 -7.948 -5.810 1.00 96.88 188 ILE A CA 1
ATOM 1529 C C . ILE A 1 188 ? -3.898 -8.719 -4.496 1.00 96.88 188 ILE A C 1
ATOM 1531 O O . ILE A 1 188 ? -4.877 -8.925 -3.777 1.00 96.88 188 ILE A O 1
ATOM 1535 N N . TYR A 1 189 ? -2.668 -9.089 -4.143 1.00 97.31 189 TYR A N 1
ATOM 1536 C CA . TYR A 1 189 ? -2.349 -9.799 -2.910 1.00 97.31 189 TYR A CA 1
ATOM 1537 C C . TYR A 1 189 ? -2.839 -9.042 -1.670 1.00 97.31 189 TYR A C 1
ATOM 1539 O O . TYR A 1 189 ? -3.512 -9.625 -0.818 1.00 97.31 189 TYR A O 1
ATOM 1547 N N . LEU A 1 190 ? -2.557 -7.741 -1.570 1.00 97.25 190 LEU A N 1
ATOM 1548 C CA . LEU A 1 190 ? -2.994 -6.915 -0.444 1.00 97.25 190 LEU A CA 1
ATOM 1549 C C . LEU A 1 190 ? -4.514 -6.785 -0.376 1.00 97.25 190 LEU A C 1
ATOM 1551 O O . LEU A 1 190 ? -5.081 -6.877 0.714 1.00 97.25 190 LEU A O 1
ATOM 1555 N N . TYR A 1 191 ? -5.180 -6.621 -1.521 1.00 97.94 191 TYR A N 1
ATOM 1556 C CA . TYR A 1 191 ? -6.637 -6.579 -1.580 1.00 97.94 191 TYR A CA 1
ATOM 1557 C C . TYR A 1 191 ? -7.257 -7.884 -1.068 1.00 97.94 191 TYR A C 1
ATOM 1559 O O . TYR A 1 191 ? -8.104 -7.860 -0.175 1.00 97.94 191 TYR A O 1
ATOM 1567 N N . PHE A 1 192 ? -6.791 -9.036 -1.556 1.00 97.06 192 PHE A N 1
ATOM 1568 C CA . PHE A 1 192 ? -7.277 -10.334 -1.083 1.00 97.06 192 PHE A CA 1
ATOM 1569 C C . PHE A 1 192 ? -6.932 -10.587 0.383 1.00 97.06 192 PHE A C 1
ATOM 1571 O O . PHE A 1 192 ? -7.769 -11.099 1.123 1.00 97.06 192 PHE A O 1
ATOM 1578 N N . THR A 1 193 ? -5.749 -10.172 0.834 1.00 96.75 193 THR A N 1
ATOM 1579 C CA . THR A 1 193 ? -5.358 -10.242 2.248 1.00 96.75 193 THR A CA 1
ATOM 1580 C C . THR A 1 193 ? -6.327 -9.448 3.122 1.00 96.75 193 THR A C 1
ATOM 1582 O O . THR A 1 193 ? -6.792 -9.950 4.142 1.00 96.75 193 THR A O 1
ATOM 1585 N N . MET A 1 194 ? -6.700 -8.238 2.704 1.00 96.88 194 MET A N 1
ATOM 1586 C CA . MET A 1 194 ? -7.709 -7.433 3.390 1.00 96.88 194 MET A CA 1
ATOM 1587 C C . MET A 1 194 ? -9.074 -8.134 3.416 1.00 96.88 194 MET A C 1
ATOM 1589 O O . MET A 1 194 ? -9.706 -8.180 4.470 1.00 96.88 194 MET A O 1
ATOM 1593 N N . LEU A 1 195 ? -9.515 -8.735 2.305 1.00 96.31 195 LEU A N 1
ATOM 1594 C CA . LEU A 1 195 ? -10.761 -9.512 2.276 1.00 96.31 195 LEU A CA 1
ATOM 1595 C C . LEU A 1 195 ? -10.724 -10.720 3.224 1.00 96.31 195 LEU A C 1
ATOM 1597 O O . LEU A 1 195 ? -11.737 -11.034 3.849 1.00 96.31 195 LEU A O 1
ATOM 1601 N N . LEU A 1 196 ? -9.577 -11.393 3.349 1.00 95.06 196 LEU A N 1
ATOM 1602 C CA . LEU A 1 196 ? -9.398 -12.490 4.302 1.00 95.06 196 LEU A CA 1
ATOM 1603 C C . LEU A 1 196 ? -9.503 -11.997 5.749 1.00 95.06 196 LEU A C 1
ATOM 1605 O O . LEU A 1 196 ? -10.168 -12.647 6.552 1.00 95.06 196 LEU A O 1
ATOM 1609 N N . VAL A 1 197 ? -8.898 -10.847 6.065 1.00 95.25 197 VAL A N 1
ATOM 1610 C CA . VAL A 1 197 ? -8.992 -10.221 7.395 1.00 95.25 197 VAL A CA 1
ATOM 1611 C C . VAL A 1 197 ? -10.447 -9.888 7.716 1.00 95.25 197 VAL A C 1
ATOM 1613 O O . VAL A 1 197 ? -10.937 -10.315 8.749 1.00 95.25 197 VAL A O 1
ATOM 1616 N N . ILE A 1 198 ? -11.154 -9.215 6.806 1.00 93.19 198 ILE A N 1
ATOM 1617 C CA . ILE A 1 198 ? -12.564 -8.804 6.960 1.00 93.19 198 ILE A CA 1
ATOM 1618 C C . ILE A 1 198 ? -13.503 -9.989 7.197 1.00 93.19 198 ILE A C 1
ATOM 1620 O O . ILE A 1 198 ? -14.498 -9.863 7.904 1.00 93.19 198 ILE A O 1
ATOM 1624 N N . ARG A 1 199 ? -13.214 -11.137 6.575 1.00 91.00 199 ARG A N 1
ATOM 1625 C CA . ARG A 1 199 ? -13.997 -12.370 6.740 1.00 91.00 199 ARG A CA 1
ATOM 1626 C C . ARG A 1 199 ? -13.634 -13.149 8.003 1.00 91.00 199 ARG A C 1
ATOM 1628 O O . ARG A 1 199 ? -14.322 -14.119 8.314 1.00 91.00 199 ARG A O 1
ATOM 1635 N N . SER A 1 200 ? -12.560 -12.779 8.698 1.00 91.75 200 SER A N 1
ATOM 1636 C CA . SER A 1 200 ? -12.181 -13.433 9.945 1.00 91.75 200 SER A CA 1
ATOM 1637 C C . SER A 1 200 ? -13.216 -13.109 11.030 1.00 91.75 200 SER A C 1
ATOM 1639 O O . SER A 1 200 ? -13.577 -11.939 11.191 1.00 91.75 200 SER A O 1
ATOM 1641 N N . PRO A 1 201 ? -13.666 -14.107 11.817 1.00 87.69 201 PRO A N 1
ATOM 1642 C CA . PRO A 1 201 ? -14.665 -13.908 12.872 1.00 87.69 201 PRO A CA 1
ATOM 1643 C C . PRO A 1 201 ? -14.171 -13.000 14.008 1.00 87.69 201 PRO A C 1
ATOM 1645 O O . PRO A 1 201 ? -14.962 -12.566 14.841 1.00 87.69 201 PRO A O 1
ATOM 1648 N N . TYR A 1 202 ? -12.869 -12.711 14.051 1.00 88.31 202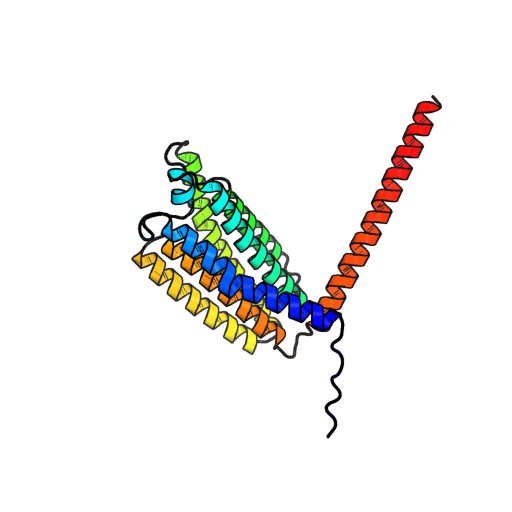 TYR A N 1
ATOM 1649 C CA . TYR A 1 202 ? -12.237 -11.860 15.059 1.00 88.31 202 TYR A CA 1
ATOM 1650 C C . TYR A 1 202 ? -12.207 -10.374 14.675 1.00 88.31 202 TYR A C 1
ATOM 1652 O O . TYR A 1 202 ? -11.659 -9.562 15.423 1.00 88.31 202 TYR A O 1
ATOM 1660 N N . THR A 1 203 ? -12.769 -10.002 13.521 1.00 89.56 203 THR A N 1
ATOM 1661 C CA . THR A 1 203 ? -12.831 -8.609 13.065 1.00 89.56 203 THR A CA 1
ATOM 1662 C C . THR A 1 203 ? -14.267 -8.155 12.855 1.00 89.56 203 THR A C 1
ATOM 1664 O O . THR A 1 203 ? -15.135 -8.946 12.496 1.00 89.56 203 THR A O 1
ATOM 1667 N N . ASP A 1 204 ? -14.512 -6.865 13.079 1.00 90.44 204 ASP A N 1
ATOM 1668 C CA . ASP A 1 204 ? -15.813 -6.233 12.858 1.00 90.44 204 ASP A CA 1
ATOM 1669 C C . ASP A 1 204 ? -15.626 -4.985 11.976 1.00 90.44 204 ASP A C 1
ATOM 1671 O O . ASP A 1 204 ? -15.305 -3.902 12.479 1.00 90.44 204 ASP A O 1
ATOM 1675 N N . PRO A 1 205 ? -15.790 -5.126 10.648 1.00 89.75 205 PRO A N 1
ATOM 1676 C CA . PRO A 1 205 ? -15.587 -4.039 9.695 1.00 89.75 205 PRO A CA 1
ATOM 1677 C C . PRO A 1 205 ? -16.537 -2.857 9.881 1.00 89.75 205 PRO A C 1
ATOM 1679 O O . PRO A 1 205 ? -16.166 -1.721 9.576 1.00 89.75 205 PRO A O 1
ATOM 1682 N N . GLU A 1 206 ? -17.758 -3.105 10.360 1.00 90.56 206 GLU A N 1
ATOM 1683 C CA . GLU A 1 206 ? -18.746 -2.056 10.607 1.00 90.56 206 GLU A CA 1
ATOM 1684 C C . GLU A 1 206 ? -18.332 -1.223 11.819 1.00 90.56 206 GLU A C 1
ATOM 1686 O O . GLU A 1 206 ? -18.240 0.006 11.731 1.00 90.56 206 GLU A O 1
ATOM 1691 N N . LYS A 1 207 ? -17.993 -1.895 12.924 1.00 90.81 207 LYS A N 1
ATOM 1692 C CA . LYS A 1 207 ? -17.497 -1.232 14.130 1.00 90.81 207 LYS A CA 1
ATOM 1693 C C . LYS A 1 207 ? -16.203 -0.471 13.865 1.00 90.81 207 LYS A C 1
ATOM 1695 O O . LYS A 1 207 ? -16.087 0.673 14.293 1.00 90.81 207 LYS A O 1
ATOM 1700 N N . THR A 1 208 ? -15.253 -1.053 13.134 1.00 92.94 208 THR A N 1
ATOM 1701 C CA . THR A 1 208 ? -14.010 -0.356 12.774 1.00 92.94 208 THR A CA 1
ATOM 1702 C C . THR A 1 208 ? -14.285 0.881 11.923 1.00 92.94 208 THR A C 1
ATOM 1704 O O . THR A 1 208 ? -13.696 1.928 12.178 1.00 92.94 208 THR A O 1
ATOM 1707 N N . MET A 1 209 ? -15.193 0.807 10.943 1.00 92.31 209 MET A N 1
ATOM 1708 C CA . MET A 1 209 ? -15.555 1.974 10.131 1.00 92.31 209 MET A CA 1
ATOM 1709 C C . MET A 1 209 ? -16.183 3.085 10.977 1.00 92.31 209 MET A C 1
ATOM 1711 O O . MET A 1 209 ? -15.855 4.258 10.801 1.00 92.31 209 MET A O 1
ATOM 1715 N N . ARG A 1 210 ? -17.042 2.717 11.930 1.00 92.12 210 ARG A N 1
ATOM 1716 C CA . ARG A 1 210 ? -17.610 3.657 12.896 1.00 92.12 210 ARG A CA 1
ATOM 1717 C C . ARG A 1 210 ? -16.527 4.322 13.750 1.00 92.12 210 ARG A C 1
ATOM 1719 O O . ARG A 1 210 ? -16.472 5.547 13.788 1.00 92.12 210 ARG A O 1
ATOM 1726 N N . GLU A 1 211 ? -15.640 3.535 14.364 1.00 92.00 211 GLU A N 1
ATOM 1727 C CA . GLU A 1 211 ? -14.534 4.045 15.191 1.00 92.00 211 GLU A CA 1
ATOM 1728 C C . GLU A 1 211 ? -13.626 5.008 14.393 1.00 92.00 211 GLU A C 1
ATOM 1730 O O . GLU A 1 211 ? -13.194 6.030 14.923 1.00 92.00 211 GLU A O 1
ATOM 1735 N N . LEU A 1 212 ? -13.363 4.725 13.110 1.00 91.62 212 LEU A N 1
ATOM 1736 C CA . LEU A 1 212 ? -12.564 5.596 12.238 1.00 91.62 212 LEU A CA 1
ATOM 1737 C C . LEU A 1 212 ? -13.252 6.936 11.936 1.00 91.62 212 LEU A C 1
ATOM 1739 O O . LEU A 1 212 ? -12.580 7.968 11.886 1.00 91.62 212 LEU A O 1
ATOM 1743 N N . ILE A 1 213 ? -14.570 6.933 11.726 1.00 90.56 213 ILE A N 1
ATOM 1744 C CA . ILE A 1 213 ? -15.343 8.156 11.470 1.00 90.56 213 ILE A CA 1
ATOM 1745 C C . ILE A 1 213 ? -15.423 9.007 12.738 1.00 90.56 213 ILE A C 1
ATOM 1747 O O . ILE A 1 213 ? -15.091 10.189 12.682 1.00 90.56 213 ILE A O 1
ATOM 1751 N N . GLU A 1 214 ? -15.754 8.400 13.880 1.00 91.94 214 GLU A N 1
ATOM 1752 C CA . GLU A 1 214 ? -15.821 9.097 15.172 1.00 91.94 214 GLU A CA 1
ATOM 1753 C C . GLU A 1 214 ? -14.460 9.725 15.537 1.00 91.94 214 GLU A C 1
ATOM 1755 O O . GLU A 1 214 ? -14.394 10.890 15.932 1.00 91.94 214 GLU A O 1
ATOM 1760 N N . GLN A 1 215 ? -13.349 9.008 15.316 1.00 91.06 215 GLN A N 1
ATOM 1761 C CA . GLN A 1 215 ? -11.998 9.551 15.523 1.00 91.06 215 GLN A CA 1
ATOM 1762 C C . GLN A 1 215 ? -11.680 10.727 14.595 1.00 91.06 215 GLN A C 1
ATOM 1764 O O . GLN A 1 215 ? -11.037 11.691 15.020 1.00 91.06 215 GLN A O 1
ATOM 1769 N N . LYS A 1 216 ? -12.104 10.659 13.327 1.00 91.12 216 LYS A N 1
ATOM 1770 C CA . LYS A 1 216 ? -11.898 11.746 12.364 1.00 91.12 216 LYS A CA 1
ATOM 1771 C C . LYS A 1 216 ? -12.670 13.000 12.780 1.00 91.12 216 LYS A C 1
ATOM 1773 O O . LYS A 1 216 ? -12.093 14.086 12.788 1.00 91.12 216 LYS A O 1
ATOM 1778 N N . GLU A 1 217 ? -13.933 12.847 13.166 1.00 91.88 217 GLU A N 1
ATOM 1779 C CA . GLU A 1 217 ? -14.785 13.948 13.631 1.00 91.88 217 GLU A CA 1
ATOM 1780 C C . GLU A 1 217 ? -14.236 14.594 14.910 1.00 91.88 217 GLU A C 1
ATOM 1782 O O . GLU A 1 217 ? -14.173 15.823 15.013 1.00 91.88 217 GLU A O 1
ATOM 1787 N N . GLU A 1 218 ? -13.753 13.790 15.862 1.00 93.25 218 GLU A N 1
ATOM 1788 C CA . GLU A 1 218 ? -13.115 14.301 17.078 1.00 93.25 218 GLU A CA 1
ATOM 1789 C C . GLU A 1 218 ? -11.838 15.097 16.759 1.00 93.25 218 GLU A C 1
ATOM 1791 O O . GLU A 1 218 ? -11.620 16.181 17.313 1.00 93.25 218 GLU A O 1
ATOM 1796 N N . HIS A 1 219 ? -11.003 14.595 15.844 1.00 91.31 219 HIS A N 1
ATOM 1797 C CA . HIS A 1 219 ? -9.803 15.299 15.392 1.00 91.31 219 HIS A CA 1
ATOM 1798 C C . HIS A 1 219 ? -10.132 16.626 14.699 1.00 91.31 219 HIS A C 1
ATOM 1800 O O . HIS A 1 219 ? -9.462 17.630 14.957 1.00 91.31 219 HIS A O 1
ATOM 1806 N N . GLU A 1 220 ? -11.162 16.662 13.853 1.00 92.00 220 GLU A N 1
ATOM 1807 C CA . GLU A 1 220 ? -11.619 17.893 13.201 1.00 92.00 220 GLU A CA 1
ATOM 1808 C C . GLU A 1 220 ? -12.167 18.908 14.209 1.00 92.00 220 GLU A C 1
ATOM 1810 O O . GLU A 1 220 ? -11.870 20.100 14.095 1.00 92.00 220 GLU A O 1
ATOM 1815 N N . ARG A 1 221 ? -12.901 18.455 15.234 1.00 92.88 221 ARG A N 1
ATOM 1816 C CA . ARG A 1 221 ? -13.378 19.324 16.319 1.00 92.88 221 ARG A CA 1
ATOM 1817 C C . ARG A 1 221 ? -12.211 19.952 17.082 1.00 92.88 221 ARG A C 1
ATOM 1819 O O . ARG A 1 221 ? -12.144 21.175 17.183 1.00 92.88 221 ARG A O 1
ATOM 1826 N N . LYS A 1 222 ? -11.247 19.137 17.529 1.00 93.00 222 LYS A N 1
ATOM 1827 C CA . LYS A 1 222 ? -10.036 19.620 18.223 1.00 93.00 222 LYS A CA 1
ATOM 1828 C C . LYS A 1 222 ? -9.228 20.592 17.364 1.00 93.00 222 LYS A C 1
ATOM 1830 O O . LYS A 1 222 ? -8.715 21.585 17.873 1.00 93.00 222 LYS A O 1
ATOM 1835 N N . ARG A 1 223 ? -9.132 20.336 16.055 1.00 92.12 223 ARG A N 1
ATOM 1836 C CA . ARG A 1 223 ? -8.465 21.242 15.114 1.00 92.12 223 ARG A CA 1
ATOM 1837 C C . ARG A 1 223 ? -9.171 22.599 15.042 1.00 92.12 223 ARG A C 1
ATOM 1839 O O . ARG A 1 223 ? -8.496 23.618 15.141 1.00 92.12 223 ARG A O 1
ATOM 1846 N N . LYS A 1 224 ? -10.502 22.625 14.917 1.00 93.88 224 LYS A N 1
ATOM 1847 C CA . LYS A 1 224 ? -11.286 23.874 14.893 1.00 93.88 224 LYS A CA 1
ATOM 1848 C C . LYS A 1 224 ? -11.165 24.656 16.202 1.00 93.88 224 LYS A C 1
ATOM 1850 O O . LYS A 1 224 ? -11.004 25.872 16.167 1.00 93.88 224 LYS A O 1
ATOM 1855 N N . GLU A 1 225 ? -11.189 23.968 17.343 1.00 93.38 225 GLU A N 1
ATOM 1856 C CA . GLU A 1 225 ? -10.956 24.585 18.656 1.00 93.38 225 GLU A CA 1
ATOM 1857 C C . GLU A 1 225 ? -9.564 25.223 18.745 1.00 93.38 225 GLU A C 1
ATOM 1859 O O . GLU A 1 225 ? -9.425 26.346 19.230 1.00 93.38 225 GLU A O 1
ATOM 1864 N N . TYR A 1 226 ? -8.532 24.532 18.252 1.00 92.12 226 TYR A N 1
ATOM 1865 C CA . TYR A 1 226 ? -7.175 25.068 18.206 1.00 92.12 226 TYR A CA 1
ATOM 1866 C C . TYR A 1 226 ? -7.083 26.292 17.286 1.00 92.12 226 TYR A C 1
ATOM 1868 O O . TYR A 1 226 ? -6.587 27.330 17.710 1.00 92.12 226 TYR A O 1
ATOM 1876 N N . GLU A 1 227 ? -7.636 26.218 16.071 1.00 92.38 227 GLU A N 1
ATOM 1877 C CA . GLU A 1 227 ? -7.667 27.343 15.126 1.00 92.38 227 GLU A CA 1
ATOM 1878 C C . GLU A 1 227 ? -8.401 28.568 15.704 1.00 92.38 227 GLU A C 1
ATOM 1880 O O . GLU A 1 227 ? -7.938 29.697 15.528 1.00 92.38 227 GLU A O 1
ATOM 1885 N N . ALA A 1 228 ? -9.506 28.366 16.430 1.00 93.44 228 ALA A N 1
ATOM 1886 C CA . ALA A 1 228 ? -10.232 29.440 17.109 1.00 93.44 228 ALA A CA 1
ATOM 1887 C C . ALA A 1 228 ? -9.390 30.091 18.218 1.00 93.44 228 ALA A C 1
ATOM 1889 O O . ALA A 1 228 ? -9.241 31.314 18.232 1.00 93.44 228 ALA A O 1
ATOM 1890 N N . LYS A 1 229 ? -8.763 29.283 19.086 1.00 93.31 229 LYS A N 1
ATOM 1891 C CA . LYS A 1 229 ? -7.865 29.775 20.148 1.00 93.31 229 LYS A CA 1
ATOM 1892 C C . LYS A 1 229 ? -6.667 30.534 19.583 1.00 93.31 229 LYS A C 1
ATOM 1894 O O . LYS A 1 229 ? -6.294 31.582 20.104 1.00 93.31 229 LYS A O 1
ATOM 1899 N N . THR A 1 230 ? -6.071 30.035 18.502 1.00 92.38 230 THR A N 1
ATOM 1900 C CA . THR A 1 230 ? -4.957 30.702 17.825 1.00 92.38 230 THR A CA 1
ATOM 1901 C C . THR A 1 230 ? -5.389 32.049 17.245 1.00 92.38 230 THR A C 1
ATOM 1903 O O . THR A 1 230 ? -4.687 33.041 17.437 1.00 92.38 230 THR A O 1
ATOM 1906 N N . LYS A 1 231 ? -6.555 32.126 16.589 1.00 93.31 231 LYS A N 1
ATOM 1907 C CA . LYS A 1 231 ? -7.102 33.396 16.079 1.00 93.31 231 LYS A CA 1
ATOM 1908 C C . LYS A 1 231 ? -7.364 34.399 17.201 1.00 93.31 231 LYS A C 1
ATOM 1910 O O . LYS A 1 231 ? -6.960 35.550 17.072 1.00 93.31 231 LYS A O 1
ATOM 1915 N N . GLU A 1 232 ? -7.974 33.962 18.301 1.00 92.06 232 GLU A N 1
ATOM 1916 C CA . GLU A 1 232 ? -8.236 34.813 19.467 1.00 92.06 232 GLU A CA 1
ATOM 1917 C C . GLU A 1 232 ? -6.934 35.353 20.083 1.00 92.06 232 GLU A C 1
ATOM 1919 O O . GLU A 1 232 ? -6.837 36.543 20.382 1.00 92.06 232 GLU A O 1
ATOM 1924 N N . TYR A 1 233 ? -5.900 34.512 20.199 1.00 91.19 233 TYR A N 1
ATOM 1925 C CA . TYR A 1 233 ? -4.573 34.923 20.667 1.00 91.19 233 TYR A CA 1
ATOM 1926 C C . TYR A 1 233 ? -3.956 36.019 19.785 1.00 91.19 233 TYR A C 1
ATOM 1928 O O . TYR A 1 233 ? -3.497 37.043 20.296 1.00 91.19 233 TYR A O 1
ATOM 1936 N N . TYR A 1 234 ? -3.953 35.835 18.460 1.00 91.00 234 TYR A N 1
ATOM 1937 C CA . TYR A 1 234 ? -3.397 36.836 17.543 1.00 91.00 234 TYR A CA 1
ATOM 1938 C C . TYR A 1 234 ? -4.216 38.128 17.512 1.00 91.00 234 TYR A C 1
ATOM 1940 O O . TYR A 1 234 ? -3.628 39.201 17.394 1.00 91.00 234 TYR A O 1
ATOM 1948 N N . TYR A 1 235 ? -5.539 38.035 17.652 1.00 90.50 235 TYR A N 1
ATOM 1949 C CA . TYR A 1 235 ? -6.420 39.194 17.730 1.00 90.50 235 TYR A CA 1
ATOM 1950 C C . TYR A 1 235 ? -6.128 40.036 18.983 1.00 90.50 235 TYR A C 1
ATOM 1952 O O . TYR A 1 235 ? -5.816 41.218 18.855 1.00 90.50 235 TYR A O 1
ATOM 1960 N N . LYS A 1 236 ? -6.074 39.416 20.173 1.00 89.06 236 LYS A N 1
ATOM 1961 C CA . LYS A 1 236 ? -5.701 40.103 21.429 1.00 89.06 236 LYS A CA 1
ATOM 1962 C C . LYS A 1 236 ? -4.315 40.744 21.353 1.00 89.06 236 LYS A C 1
ATOM 1964 O O . LYS A 1 236 ? -4.143 41.900 21.720 1.00 89.06 236 LYS A O 1
ATOM 1969 N N . LYS A 1 237 ? -3.333 40.032 20.792 1.00 87.75 237 LYS A N 1
ATOM 1970 C CA . LYS A 1 237 ? -1.969 40.553 20.602 1.00 87.75 237 LYS A CA 1
ATOM 1971 C C . LYS A 1 237 ? -1.909 41.747 19.641 1.00 87.75 237 LYS A C 1
ATOM 1973 O O . LYS A 1 237 ? -1.005 42.573 19.751 1.00 87.75 237 LYS A O 1
ATOM 1978 N N . LYS A 1 238 ? -2.825 41.824 18.670 1.00 85.62 238 LYS A N 1
ATOM 1979 C CA . LYS A 1 238 ? -2.941 42.963 17.754 1.00 85.62 238 LYS A CA 1
ATOM 1980 C C . LYS A 1 238 ? -3.564 44.168 18.462 1.00 85.62 238 LYS A C 1
ATOM 1982 O O . LYS A 1 238 ? -2.985 45.245 18.392 1.00 85.62 238 LYS A O 1
ATOM 1987 N N . GLU A 1 239 ? -4.638 43.970 19.226 1.00 84.81 239 GLU A N 1
ATOM 1988 C CA . GLU A 1 239 ? -5.236 45.034 20.048 1.00 84.81 239 GLU A CA 1
ATOM 1989 C C . GLU A 1 239 ? -4.257 45.586 21.100 1.00 84.81 239 GLU A C 1
ATOM 1991 O O . GLU A 1 239 ? -4.208 46.789 21.330 1.00 84.81 239 GLU A O 1
ATOM 1996 N N . GLU A 1 240 ? -3.430 44.735 21.715 1.00 78.88 240 GLU A N 1
ATOM 1997 C CA . GLU A 1 240 ? -2.373 45.168 22.645 1.00 78.88 240 GLU A CA 1
ATOM 1998 C C . GLU A 1 240 ? -1.266 45.988 21.967 1.00 78.88 240 GLU A C 1
ATOM 2000 O O . GLU A 1 240 ? -0.648 46.836 22.611 1.00 78.88 240 GLU A O 1
ATOM 2005 N N . LYS A 1 241 ? -0.997 45.738 20.680 1.00 72.50 241 LYS A N 1
ATOM 2006 C CA . LYS A 1 241 ? -0.032 46.513 19.888 1.00 72.50 241 LYS A CA 1
ATOM 2007 C C . LYS A 1 241 ? -0.599 47.837 19.387 1.00 72.50 241 LYS A C 1
ATOM 2009 O O . LYS A 1 241 ? 0.173 48.766 19.231 1.00 72.50 241 LYS A O 1
ATOM 2014 N N . GLU A 1 242 ? -1.900 47.915 19.123 1.00 70.38 242 GLU A N 1
ATOM 2015 C CA . GLU A 1 242 ? -2.575 49.150 18.687 1.00 70.38 242 GLU A CA 1
ATOM 2016 C C . GLU A 1 242 ? -2.884 50.099 19.860 1.00 70.38 242 GLU A C 1
ATOM 2018 O O . GLU A 1 242 ? -3.147 51.278 19.647 1.00 70.38 242 GLU A O 1
ATOM 2023 N N . LYS A 1 243 ? -2.830 49.600 21.103 1.00 62.84 243 LYS A N 1
ATOM 2024 C CA . LYS A 1 243 ? -2.988 50.386 22.341 1.00 62.84 243 LYS A CA 1
ATOM 2025 C C . LYS A 1 243 ? -1.668 50.923 22.926 1.00 62.84 243 LYS A C 1
ATOM 2027 O O . LYS A 1 243 ? -1.706 51.538 23.991 1.00 62.84 243 LYS A O 1
ATOM 2032 N N . LYS A 1 244 ? -0.525 50.669 22.282 1.00 52.28 244 LYS A N 1
ATOM 2033 C CA . LYS A 1 244 ? 0.800 51.209 22.638 1.00 52.28 244 LYS A CA 1
ATOM 2034 C C . LYS A 1 244 ? 1.269 52.184 21.573 1.00 52.28 244 LYS A C 1
ATOM 2036 O O . LYS A 1 244 ? 1.936 53.160 21.972 1.00 52.28 244 LYS A O 1
#

Foldseek 3Di:
DDPPPPPDDPLVVVLVVVLVVLCCLQQPVLLVLLVVLCVCDPQQAAASLRSCQVVVVLVSLLVNLCSLLVSVVVLLVLLCLQVVPPDPVLVVLNVLLNVLSCLLSNQRQHPPDDPVSNVSNVVSVVVSVVSVLVSQLVSLVSCCVQDVVLSVVLVVLSVVLVVVLVVVCVVRNNGSNSVSVNSNSVSVSSSVSSVSSCPDPRGDSSVSSVVVVVVVVVVVVVVVVVVVVVVVVVVVVVVVVVVD

pLDDT: mean 89.92, std 10.71, range [38.28, 97.94]

Secondary structure (DSSP, 8-state):
---------HHHHHHHHHHHHHHHIIIIIHHHHHHHHHTTS-TTT--HHHHHHHHT-HHHHHHHHHHHHHHHHHHHHHHHHHTT---HHHHHHHHHHHHHHHHHHHS---TTS-HHHHHHHHHHHHHHHHHHHHHHHHHHHGGGGT-HHHHHHHHHHHHHHHHHHHHHHHHH-S-HHHHHHHHHHHHHHHHHHHHHHHTSTT--HHHHHHHHHHHHHHHHHHHHHHHHHHHHHHHHHHHHHHT-

Radius of gyration: 22.49 Å; chains: 1; bounding box: 68×71×47 Å